Protein AF-A0ABD3Y244-F1 (afdb_monomer_lite)

Foldseek 3Di:
DLCVVCVPPPPCSVVCVVVVVLVQQQDQDQQQSDGVCCLPFVDRDDDPVCVVVPDDDPPPPDPDPVVVVVNSVVSNVVSVVSSVVSNVVVVVVVVVVVVVVDPQDQDDQLFWKWFADPDDDPPDDPVPDDRTDDTDGFQADPDSQATPVGGRVRIGGDDDPDDDPVSVVVSVVSVVVVVVVVVVVVVVVVVVVVVVVVVVVVVPDPPVVPVVVVVVVVVVVVVVVVVVVVVVPD

Secondary structure (DSSP, 8-state):
-HHHHHTT--TTHHHHHHHHHHHHHHSPPTTTSS-HHHHHHSSPPPPHHHHHH-----------HHHHHHHHHHHHHHHHHHHHHHHHHHHHHHHHHHHHT-------TT-EEEEE-----TTS-GGGS-SEEEEEE---BSSSSBBSSSBGGGEEE---SS--THHHHHHHHHHHHHHHHHHHHHHHHHHHHHHHHHHHTTTTS-GGGHHHHHHHHHHHHHHHHHHHHHTT--

pLDDT: mean 79.1, std 14.74, range [40.38, 97.0]

Organism: Sinanodonta woodiana (NCBI:txid1069815)

InterPro domains:
  IPR036397 Ribonuclease H superfamily [G3DSA:3.30.420.10] (1-75)

Structure (mmCIF, N/CA/C/O backbone):
data_AF-A0ABD3Y244-F1
#
_entry.id   AF-A0ABD3Y244-F1
#
loop_
_atom_site.group_PDB
_atom_site.id
_atom_site.type_symbol
_atom_site.label_atom_id
_atom_site.label_alt_id
_atom_site.label_comp_id
_atom_site.label_asym_id
_atom_site.label_entity_id
_atom_site.label_seq_id
_atom_site.pdbx_PDB_ins_code
_atom_site.Cartn_x
_atom_site.Cartn_y
_atom_site.Cartn_z
_atom_site.occupancy
_atom_site.B_iso_or_equiv
_atom_site.auth_seq_id
_atom_site.auth_comp_id
_atom_site.auth_asym_id
_atom_site.auth_atom_id
_atom_site.pdbx_PDB_model_num
ATOM 1 N N . MET A 1 1 ? -1.359 -13.580 -11.041 1.00 79.44 1 MET A N 1
ATOM 2 C CA . MET A 1 1 ? -0.250 -13.925 -11.960 1.00 79.44 1 MET A CA 1
ATOM 3 C C . MET A 1 1 ? 0.258 -15.334 -11.689 1.00 79.44 1 MET A C 1
ATOM 5 O O . MET A 1 1 ? 0.102 -16.163 -12.565 1.00 79.44 1 MET A O 1
ATOM 9 N N . ILE A 1 2 ? 0.769 -15.623 -10.484 1.00 85.19 2 ILE A N 1
ATOM 10 C CA . ILE A 1 2 ? 1.259 -16.964 -10.108 1.00 85.19 2 ILE A CA 1
ATOM 11 C C . ILE A 1 2 ? 0.154 -18.028 -10.241 1.00 85.19 2 ILE A C 1
ATOM 13 O O . ILE A 1 2 ? 0.307 -18.975 -10.996 1.00 85.19 2 ILE A O 1
ATOM 17 N N . GLU A 1 3 ? -1.001 -17.820 -9.603 1.00 84.06 3 GLU A N 1
ATOM 18 C CA . GLU A 1 3 ? -2.151 -18.741 -9.679 1.00 84.06 3 GLU A CA 1
ATOM 19 C C . GLU A 1 3 ? -2.615 -19.014 -11.124 1.00 84.06 3 GLU A C 1
ATOM 21 O O . GLU A 1 3 ? -2.805 -20.157 -11.521 1.00 84.06 3 GLU A O 1
ATOM 26 N N . ALA A 1 4 ? -2.724 -17.963 -11.943 1.00 84.00 4 ALA A N 1
ATOM 27 C CA . ALA A 1 4 ? -3.152 -18.073 -13.338 1.00 84.00 4 ALA A CA 1
ATOM 28 C C . ALA A 1 4 ? -2.161 -18.850 -14.224 1.00 84.00 4 ALA A C 1
ATOM 30 O O . ALA A 1 4 ? -2.571 -19.407 -15.241 1.00 84.00 4 ALA A O 1
ATOM 31 N N . TYR A 1 5 ? -0.877 -18.856 -13.855 1.00 82.50 5 TYR A N 1
ATOM 32 C CA . TYR A 1 5 ? 0.166 -19.597 -14.557 1.00 82.50 5 TYR A CA 1
ATOM 33 C C . TYR A 1 5 ? 0.185 -21.073 -14.143 1.00 82.50 5 TYR A C 1
ATOM 35 O O . TYR A 1 5 ? 0.394 -21.930 -14.991 1.00 82.50 5 TYR A O 1
ATOM 43 N N . LEU A 1 6 ? -0.068 -21.367 -12.862 1.00 83.56 6 LEU A N 1
ATOM 44 C CA . LEU A 1 6 ? 0.069 -22.719 -12.317 1.00 83.56 6 LEU A CA 1
ATOM 45 C C . LEU A 1 6 ? -1.134 -23.625 -12.572 1.00 83.56 6 LEU A C 1
ATOM 47 O O . LEU A 1 6 ? -0.911 -24.821 -12.650 1.00 83.56 6 LEU A O 1
ATOM 51 N N . LYS A 1 7 ? -2.356 -23.078 -12.711 1.00 71.75 7 LYS A N 1
ATOM 52 C CA . LYS A 1 7 ? -3.659 -23.759 -12.930 1.00 71.75 7 LYS A CA 1
ATOM 53 C C . LYS A 1 7 ? -3.916 -25.042 -12.110 1.00 71.75 7 LYS A C 1
ATOM 55 O O . LYS A 1 7 ? -4.800 -25.003 -11.263 1.00 71.75 7 LYS A O 1
ATOM 60 N N . ASP A 1 8 ? -3.147 -26.110 -12.311 1.00 71.75 8 ASP A N 1
ATOM 61 C CA . ASP A 1 8 ? -3.276 -27.425 -11.670 1.00 71.75 8 ASP A CA 1
ATOM 62 C C . ASP A 1 8 ? -1.980 -27.928 -10.977 1.00 71.75 8 ASP A C 1
ATOM 64 O O . ASP A 1 8 ? -2.051 -28.784 -10.096 1.00 71.75 8 ASP A O 1
ATOM 68 N N . GLU A 1 9 ? -0.800 -27.371 -11.285 1.00 74.50 9 GLU A N 1
ATOM 69 C CA . GLU A 1 9 ? 0.507 -27.805 -10.752 1.00 74.50 9 GLU A CA 1
ATOM 70 C C . GLU A 1 9 ? 1.013 -26.840 -9.667 1.00 74.50 9 GLU A C 1
ATOM 72 O O . GLU A 1 9 ? 1.791 -25.917 -9.909 1.00 74.50 9 GLU A O 1
ATOM 77 N N . GLN A 1 10 ? 0.537 -27.019 -8.431 1.00 73.81 10 GLN A N 1
ATOM 78 C CA . GLN A 1 10 ? 0.886 -26.127 -7.312 1.00 73.81 10 GLN A CA 1
ATOM 79 C C . GLN A 1 10 ? 2.276 -26.388 -6.713 1.00 73.81 10 GLN A C 1
ATOM 81 O O . GLN A 1 10 ? 2.810 -25.507 -6.040 1.00 73.81 10 GLN A O 1
ATOM 86 N N . GLU A 1 11 ? 2.862 -27.568 -6.927 1.00 80.12 11 GLU A N 1
ATOM 87 C CA . GLU A 1 11 ? 4.132 -27.966 -6.299 1.00 80.12 11 GLU A CA 1
ATOM 88 C C . GLU A 1 11 ? 5.352 -27.274 -6.940 1.00 80.12 11 GLU A C 1
ATOM 90 O O . GLU A 1 11 ? 6.307 -26.938 -6.238 1.00 80.12 11 GLU A O 1
ATOM 95 N N . ASP A 1 12 ? 5.266 -26.916 -8.226 1.00 82.88 12 ASP A N 1
ATOM 96 C CA . ASP A 1 12 ? 6.396 -26.426 -9.031 1.00 82.88 12 ASP A CA 1
ATOM 97 C C . ASP A 1 12 ? 6.493 -24.895 -9.147 1.00 82.88 12 ASP A C 1
ATOM 99 O O . ASP A 1 12 ? 7.279 -24.344 -9.925 1.00 82.88 12 ASP A O 1
ATOM 103 N N . TRP A 1 13 ? 5.749 -24.153 -8.324 1.00 85.00 13 TRP A N 1
ATOM 104 C CA . TRP A 1 13 ? 5.725 -22.684 -8.375 1.00 85.00 13 TRP A CA 1
ATOM 105 C C . TRP A 1 13 ? 7.110 -22.032 -8.232 1.00 85.00 13 TRP A C 1
ATOM 107 O O . TRP A 1 13 ? 7.365 -20.973 -8.816 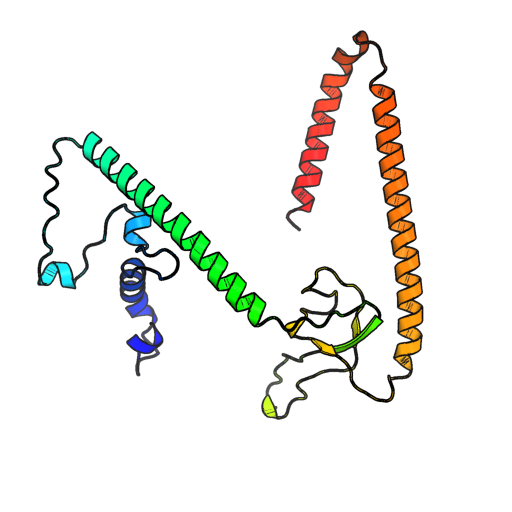1.00 85.00 13 TRP A O 1
ATOM 117 N N . GLY A 1 14 ? 8.012 -22.670 -7.480 1.00 85.12 14 GLY A N 1
ATOM 118 C CA . GLY A 1 14 ? 9.381 -22.200 -7.276 1.00 85.12 14 GLY A CA 1
ATOM 119 C C . GLY A 1 14 ? 10.220 -22.208 -8.557 1.00 85.12 14 GLY A C 1
ATOM 120 O O . GLY A 1 14 ? 11.036 -21.307 -8.751 1.00 85.12 14 GLY A O 1
ATOM 121 N N . LEU A 1 15 ? 9.979 -23.161 -9.466 1.00 87.25 15 LEU A N 1
ATOM 122 C CA . LEU A 1 15 ? 10.701 -23.278 -10.739 1.00 87.25 15 LEU A CA 1
ATOM 123 C C . LEU A 1 15 ? 10.335 -22.143 -11.705 1.00 87.25 15 LEU A C 1
ATOM 125 O O . LEU A 1 15 ? 11.173 -21.663 -12.469 1.00 87.25 15 LEU A O 1
ATOM 129 N N . HIS A 1 16 ? 9.095 -21.659 -11.637 1.00 86.56 16 HIS A N 1
ATOM 130 C CA . HIS A 1 16 ? 8.573 -20.640 -12.550 1.00 86.56 16 HIS A CA 1
ATOM 131 C C . HIS A 1 16 ? 8.788 -19.199 -12.072 1.00 86.56 16 HIS A C 1
ATOM 133 O O . HIS A 1 16 ? 8.541 -18.250 -12.824 1.00 86.56 16 HIS A O 1
ATOM 139 N N . LEU A 1 17 ? 9.286 -19.006 -10.846 1.00 89.75 17 LEU A N 1
ATOM 140 C CA . LEU A 1 17 ? 9.442 -17.684 -10.239 1.00 89.75 17 LEU A CA 1
ATOM 141 C C . LEU A 1 17 ? 10.335 -16.751 -11.074 1.00 89.75 17 LEU A C 1
ATOM 143 O O . LEU A 1 17 ? 10.038 -15.563 -11.190 1.00 89.75 17 LEU A O 1
ATOM 147 N N . GLY A 1 18 ? 11.392 -17.281 -11.698 1.00 89.75 18 GLY A N 1
ATOM 148 C CA . GLY A 1 18 ? 12.290 -16.503 -12.558 1.00 89.75 18 GLY A CA 1
ATOM 149 C C . GLY A 1 18 ? 11.579 -15.908 -13.777 1.00 89.75 18 GLY A C 1
ATOM 150 O O . GLY A 1 18 ? 11.692 -14.707 -14.035 1.00 89.75 18 GLY A O 1
ATOM 151 N N . CYS A 1 19 ? 10.792 -16.725 -14.483 1.00 88.06 19 CYS A N 1
ATOM 152 C CA . CYS A 1 19 ? 9.996 -16.298 -15.635 1.00 88.06 19 CYS A CA 1
ATOM 153 C C . CYS A 1 19 ? 8.918 -15.285 -15.229 1.00 88.06 19 CYS A C 1
ATOM 155 O O . CYS A 1 19 ? 8.757 -14.257 -15.886 1.00 88.06 19 CYS A O 1
ATOM 157 N N . LEU A 1 20 ? 8.231 -15.529 -14.110 1.00 89.94 20 LEU A N 1
ATOM 158 C CA . LEU A 1 20 ? 7.195 -14.631 -13.593 1.00 89.94 20 LEU A CA 1
ATOM 159 C C . LEU A 1 20 ? 7.776 -13.281 -13.156 1.00 89.94 20 LEU A C 1
ATOM 161 O O . LEU A 1 20 ? 7.211 -12.234 -13.467 1.00 89.94 20 LEU A O 1
ATOM 165 N N . ALA A 1 21 ? 8.938 -13.277 -12.500 1.00 91.69 21 ALA A N 1
ATOM 166 C CA . ALA A 1 21 ? 9.633 -12.048 -12.134 1.00 91.69 21 ALA A CA 1
ATOM 167 C C . ALA A 1 21 ? 10.139 -11.278 -13.365 1.00 91.69 21 ALA A C 1
ATOM 169 O O . ALA A 1 21 ? 10.162 -10.047 -13.355 1.00 91.69 21 ALA A O 1
ATOM 170 N N . ALA A 1 22 ? 10.568 -11.971 -14.425 1.00 90.19 22 ALA A N 1
ATOM 171 C CA . ALA A 1 22 ? 10.929 -11.332 -15.690 1.00 90.19 22 ALA A CA 1
ATOM 172 C C . ALA A 1 22 ? 9.711 -10.655 -16.341 1.00 90.19 22 ALA A C 1
ATOM 174 O O . ALA A 1 22 ? 9.781 -9.467 -16.638 1.00 90.19 22 ALA A O 1
ATOM 175 N N . ALA A 1 23 ? 8.584 -11.367 -16.453 1.00 90.56 23 ALA A N 1
ATOM 176 C CA . ALA A 1 23 ? 7.339 -10.822 -16.998 1.00 90.56 23 ALA A CA 1
ATOM 177 C C . ALA A 1 23 ? 6.812 -9.630 -16.179 1.00 90.56 23 ALA A C 1
ATOM 179 O O . ALA A 1 23 ? 6.399 -8.619 -16.742 1.00 90.56 23 ALA A O 1
ATOM 180 N N . TYR A 1 24 ? 6.877 -9.709 -14.846 1.00 92.81 24 TYR A N 1
ATOM 181 C CA . TYR A 1 24 ? 6.468 -8.609 -13.971 1.00 92.81 24 TYR A CA 1
ATOM 182 C C . TYR A 1 24 ? 7.321 -7.349 -14.178 1.00 92.81 24 TYR A C 1
ATOM 184 O O . TYR A 1 24 ? 6.783 -6.250 -14.241 1.00 92.81 24 TYR A O 1
ATOM 192 N N . ARG A 1 25 ? 8.645 -7.495 -14.331 1.00 93.62 25 ARG A N 1
ATOM 193 C CA . ARG A 1 25 ? 9.560 -6.361 -14.565 1.00 93.62 25 ARG A CA 1
ATOM 194 C C . ARG A 1 25 ? 9.428 -5.725 -15.950 1.00 93.62 25 ARG A C 1
ATOM 196 O O . ARG A 1 25 ? 9.871 -4.594 -16.129 1.00 93.62 25 ARG A O 1
ATOM 203 N N . ASP A 1 26 ? 8.844 -6.449 -16.891 1.00 91.25 26 ASP A N 1
ATOM 204 C CA . ASP A 1 26 ? 8.607 -6.012 -18.265 1.00 91.25 26 ASP A CA 1
ATOM 205 C C . ASP A 1 26 ? 7.192 -5.448 -18.485 1.00 91.25 26 ASP A C 1
ATOM 207 O O . ASP A 1 26 ? 6.930 -4.723 -19.436 1.00 91.25 26 ASP A O 1
ATOM 211 N N . THR A 1 27 ? 6.260 -5.719 -17.572 1.00 92.06 27 THR A N 1
ATOM 212 C CA . THR A 1 27 ? 4.895 -5.197 -17.677 1.00 92.06 27 THR A CA 1
ATOM 213 C C . THR A 1 27 ? 4.829 -3.770 -17.116 1.00 92.06 27 THR A C 1
ATOM 215 O O . THR A 1 27 ? 5.317 -3.529 -16.008 1.00 92.06 27 THR A O 1
ATOM 218 N N . PRO A 1 28 ? 4.203 -2.800 -17.810 1.00 93.62 28 PRO A N 1
ATOM 219 C CA . PRO A 1 28 ? 4.002 -1.467 -17.254 1.00 93.62 28 PRO A CA 1
ATOM 220 C C . PRO A 1 28 ? 3.017 -1.523 -16.081 1.00 93.62 28 PRO A C 1
ATOM 222 O O . PRO A 1 28 ? 1.921 -2.073 -16.196 1.00 93.62 28 PRO A O 1
ATOM 225 N N . HIS A 1 29 ? 3.389 -0.942 -14.939 1.00 94.12 29 HIS A N 1
ATOM 226 C CA . HIS A 1 29 ? 2.489 -0.890 -13.784 1.00 94.12 29 HIS A CA 1
ATOM 227 C C . HIS A 1 29 ? 1.467 0.240 -13.941 1.00 94.12 29 HIS A C 1
ATOM 229 O O . HIS A 1 29 ? 1.811 1.335 -14.373 1.00 94.12 29 HIS A O 1
ATOM 235 N N . GLU A 1 30 ? 0.226 0.025 -13.499 1.00 93.19 30 GLU A N 1
ATOM 236 C CA . GLU A 1 30 ? -0.857 1.017 -13.617 1.00 93.19 30 GLU A CA 1
ATOM 237 C C . GLU A 1 30 ? -0.538 2.352 -12.917 1.00 93.19 30 GLU A C 1
ATOM 239 O O . GLU A 1 30 ? -0.862 3.424 -13.423 1.00 93.19 30 GLU A O 1
ATOM 244 N N . SER A 1 31 ? 0.124 2.304 -11.757 1.00 92.44 31 SER A N 1
ATOM 245 C CA . SER A 1 31 ? 0.423 3.496 -10.957 1.00 92.44 31 SER A CA 1
ATOM 246 C C . SER A 1 31 ? 1.577 4.338 -11.509 1.00 92.44 31 SER A C 1
ATOM 248 O O . SER A 1 31 ? 1.569 5.558 -11.349 1.00 92.44 31 SER A O 1
ATOM 250 N N . THR A 1 32 ? 2.568 3.708 -12.148 1.00 92.62 32 THR A N 1
ATOM 251 C CA . THR A 1 32 ? 3.751 4.385 -12.708 1.00 92.62 32 THR A CA 1
ATOM 252 C C . THR A 1 32 ? 3.662 4.598 -14.216 1.00 92.62 32 THR A C 1
ATOM 254 O O . THR A 1 32 ? 4.390 5.438 -14.735 1.00 92.62 32 THR A O 1
ATOM 257 N N . GLY A 1 33 ? 2.821 3.837 -14.922 1.00 93.12 33 GLY A N 1
ATOM 258 C CA . GLY A 1 33 ? 2.714 3.809 -16.385 1.00 93.12 33 GLY A CA 1
ATOM 259 C C . GLY A 1 33 ? 3.958 3.289 -17.114 1.00 93.12 33 GLY A C 1
ATOM 260 O O . GLY A 1 33 ? 4.006 3.353 -18.336 1.00 93.12 33 GLY A O 1
ATOM 261 N N . MET A 1 34 ? 4.963 2.806 -16.380 1.00 93.56 34 MET A N 1
ATOM 262 C CA . MET A 1 34 ? 6.281 2.425 -16.893 1.00 93.56 34 MET A CA 1
ATOM 263 C C . MET A 1 34 ? 6.683 1.056 -16.348 1.00 93.56 34 MET A C 1
ATOM 265 O O . MET A 1 34 ? 6.259 0.669 -15.252 1.00 93.56 34 MET A O 1
ATOM 269 N N . THR A 1 35 ? 7.518 0.341 -17.098 1.00 94.94 35 THR A N 1
ATOM 270 C CA . THR A 1 35 ? 8.068 -0.954 -16.688 1.00 94.94 35 THR A CA 1
ATOM 271 C C . THR A 1 35 ? 9.188 -0.752 -15.653 1.00 94.94 35 THR A C 1
ATOM 273 O O . THR A 1 35 ? 9.943 0.230 -15.715 1.00 94.94 35 THR A O 1
ATOM 276 N N . PRO A 1 36 ? 9.341 -1.662 -14.677 1.00 95.38 36 PRO A N 1
ATOM 277 C CA . PRO A 1 36 ? 10.501 -1.656 -13.788 1.00 95.38 36 PRO A CA 1
ATOM 278 C C . PRO A 1 36 ? 11.852 -1.731 -14.518 1.00 95.38 36 PRO A C 1
ATOM 280 O O . PRO A 1 36 ? 12.807 -1.083 -14.084 1.00 95.38 36 PRO A O 1
ATOM 283 N N . ASN A 1 37 ? 11.939 -2.477 -15.626 1.00 94.56 37 ASN A N 1
ATOM 284 C CA . ASN A 1 37 ? 13.149 -2.562 -16.450 1.00 94.56 37 ASN A CA 1
ATOM 285 C C . ASN A 1 37 ? 13.566 -1.189 -16.990 1.00 94.56 37 ASN A C 1
ATOM 287 O O . ASN A 1 37 ? 14.724 -0.799 -16.828 1.00 94.56 37 ASN A O 1
ATOM 291 N N . LEU A 1 38 ? 12.628 -0.422 -17.553 1.00 93.31 38 LEU A N 1
ATOM 292 C CA . LEU A 1 38 ? 12.906 0.914 -18.075 1.00 93.31 38 LEU A CA 1
ATOM 293 C C . LEU A 1 38 ? 13.360 1.881 -16.979 1.00 93.31 38 LEU A C 1
ATOM 295 O O . LEU A 1 38 ? 14.303 2.641 -17.185 1.00 93.31 38 LEU A O 1
ATOM 299 N N . LEU A 1 39 ? 12.724 1.836 -15.807 1.00 94.44 39 LEU A N 1
ATOM 300 C CA . LEU A 1 39 ? 13.080 2.711 -14.687 1.00 94.44 39 LEU A CA 1
ATOM 301 C C . LEU A 1 39 ? 14.462 2.379 -14.105 1.00 94.44 39 LEU A C 1
ATOM 303 O O . LEU A 1 39 ? 15.199 3.282 -13.727 1.00 94.44 39 LEU A O 1
ATOM 307 N N . MET A 1 40 ? 14.828 1.097 -14.038 1.00 94.12 40 MET A N 1
ATOM 308 C CA . MET A 1 40 ? 16.092 0.667 -13.431 1.00 94.12 40 MET A CA 1
ATOM 309 C C . MET A 1 40 ? 17.273 0.666 -14.406 1.00 94.12 40 MET A C 1
ATOM 311 O O . MET A 1 40 ? 18.399 0.941 -13.998 1.00 94.12 40 MET A O 1
ATOM 315 N N . LEU A 1 41 ? 17.042 0.316 -15.672 1.00 91.69 41 LEU A N 1
ATOM 316 C CA . LEU A 1 41 ? 18.097 0.114 -16.668 1.00 91.69 41 LEU A CA 1
ATOM 317 C C . LEU A 1 41 ? 18.102 1.181 -17.766 1.00 91.69 41 LEU A C 1
ATOM 319 O O . LEU A 1 41 ? 19.011 1.162 -18.591 1.00 91.69 41 LEU A O 1
ATOM 323 N N . GLY A 1 42 ? 17.088 2.050 -17.835 1.00 90.25 42 GLY A N 1
ATOM 324 C CA . GLY A 1 42 ? 16.912 3.021 -18.924 1.00 90.25 42 GLY A CA 1
ATOM 325 C C . GLY A 1 42 ? 16.552 2.393 -20.274 1.00 90.25 42 GLY A C 1
ATOM 326 O O . GLY A 1 42 ? 16.507 3.085 -21.290 1.00 90.25 42 GLY A O 1
ATOM 327 N N . ARG A 1 43 ? 16.306 1.078 -20.304 1.00 87.94 43 ARG A N 1
ATOM 328 C CA . ARG A 1 43 ? 15.988 0.294 -21.501 1.00 87.94 43 ARG A CA 1
ATOM 329 C C . ARG A 1 43 ? 15.195 -0.952 -21.133 1.00 87.94 43 ARG A C 1
ATOM 331 O O . ARG A 1 43 ? 15.337 -1.476 -20.031 1.00 87.94 43 ARG A O 1
ATOM 338 N N . GLU A 1 44 ? 14.444 -1.468 -22.095 1.00 89.25 44 GLU A N 1
ATOM 339 C CA . GLU A 1 44 ? 13.758 -2.748 -21.934 1.00 89.25 44 GLU A CA 1
ATOM 340 C C . GLU A 1 44 ? 14.715 -3.929 -22.117 1.00 89.25 44 GLU A C 1
ATOM 342 O O . GLU A 1 44 ? 15.639 -3.894 -22.941 1.00 89.25 44 GLU A O 1
ATOM 347 N N . VAL A 1 45 ? 14.498 -4.980 -21.327 1.00 87.88 45 VAL A N 1
ATOM 348 C CA . VAL A 1 45 ? 15.220 -6.249 -21.466 1.00 87.88 45 VAL A CA 1
ATOM 349 C C . VAL A 1 45 ? 14.622 -7.017 -22.641 1.00 87.88 45 VAL A C 1
ATOM 351 O O . VAL A 1 45 ? 13.417 -6.998 -22.850 1.00 87.88 45 VAL A O 1
ATOM 354 N N . ARG A 1 46 ? 15.463 -7.712 -23.415 1.00 85.06 46 ARG A N 1
ATOM 355 C CA . ARG A 1 46 ? 14.973 -8.531 -24.528 1.00 85.06 46 ARG A CA 1
ATOM 356 C C . ARG A 1 46 ? 14.202 -9.733 -24.005 1.00 85.06 46 ARG A C 1
ATOM 358 O O . ARG A 1 46 ? 14.760 -10.559 -23.279 1.00 85.06 46 ARG A O 1
ATOM 365 N N . LEU A 1 47 ? 12.948 -9.846 -24.419 1.00 84.56 47 LEU A N 1
ATOM 366 C CA . LEU A 1 47 ? 12.105 -10.992 -24.094 1.00 84.56 47 LEU A CA 1
ATOM 367 C C . LEU A 1 47 ? 12.383 -12.156 -25.051 1.00 84.56 47 LEU A C 1
ATOM 369 O O . LEU A 1 47 ? 12.705 -11.921 -26.217 1.00 84.56 47 LEU A O 1
ATOM 373 N N . PRO A 1 48 ? 12.166 -13.414 -24.629 1.00 84.38 48 PRO A N 1
ATOM 374 C CA . PRO A 1 48 ? 12.264 -14.566 -25.525 1.00 84.38 48 PRO A CA 1
ATOM 375 C C . PRO A 1 48 ? 11.418 -14.413 -26.800 1.00 84.38 48 PRO A C 1
ATOM 377 O O . PRO A 1 48 ? 11.877 -14.742 -27.890 1.00 84.38 48 PRO A O 1
ATOM 380 N N . ALA A 1 49 ? 10.218 -13.835 -26.687 1.00 83.12 49 ALA A N 1
ATOM 381 C CA . ALA A 1 49 ? 9.355 -13.563 -27.834 1.00 83.12 49 ALA A CA 1
ATOM 382 C C . ALA A 1 49 ? 9.974 -12.554 -28.818 1.00 83.12 49 ALA A C 1
ATOM 384 O O . ALA A 1 49 ? 9.864 -12.748 -30.026 1.00 83.12 49 ALA A O 1
ATOM 385 N N . GLU A 1 50 ? 10.662 -11.520 -28.324 1.00 84.25 50 GLU A N 1
ATOM 386 C CA . GLU A 1 50 ? 11.351 -10.528 -29.163 1.00 84.25 50 GLU A CA 1
ATOM 387 C C . GLU A 1 50 ? 12.575 -11.117 -29.876 1.00 84.25 50 GLU A C 1
ATOM 389 O O . GLU A 1 50 ? 12.947 -10.647 -30.947 1.00 84.25 50 GLU A O 1
ATOM 394 N N . ILE A 1 51 ? 13.209 -12.145 -29.304 1.00 84.25 51 ILE A N 1
ATOM 395 C CA . ILE A 1 51 ? 14.321 -12.851 -29.956 1.00 84.25 51 ILE A CA 1
ATOM 396 C C . ILE A 1 51 ? 13.800 -13.659 -31.149 1.00 84.25 51 ILE A C 1
ATOM 398 O O . ILE A 1 51 ? 14.406 -13.629 -32.215 1.00 84.25 51 ILE A O 1
ATOM 402 N N . VAL A 1 52 ? 12.671 -14.355 -30.977 1.00 87.50 52 VAL A N 1
ATOM 403 C CA . VAL A 1 52 ? 12.075 -15.210 -32.019 1.00 87.50 52 VAL A CA 1
ATOM 404 C C . VAL A 1 52 ? 11.473 -14.388 -33.159 1.00 87.50 52 VAL A C 1
ATOM 406 O O . VAL A 1 52 ? 11.679 -14.717 -34.323 1.00 87.50 52 VAL A O 1
ATOM 409 N N . HIS A 1 53 ? 10.741 -13.319 -32.840 1.00 83.62 53 HIS A N 1
ATOM 410 C CA . HIS A 1 53 ? 10.035 -12.509 -33.842 1.00 83.62 53 HIS A CA 1
ATOM 411 C C . HIS A 1 53 ? 10.870 -11.331 -34.360 1.00 83.62 53 HIS A C 1
ATOM 413 O O . HIS A 1 53 ? 10.466 -10.653 -35.303 1.00 83.62 53 HIS A O 1
ATOM 419 N N . GLY A 1 54 ? 12.034 -11.090 -33.753 1.00 76.31 54 GLY A N 1
ATOM 420 C CA . GLY A 1 54 ? 12.809 -9.878 -33.959 1.00 76.31 54 GLY A CA 1
ATOM 421 C C . GLY A 1 54 ? 12.145 -8.661 -33.308 1.00 76.31 54 GLY A C 1
ATOM 422 O O . GLY A 1 54 ? 10.933 -8.588 -33.110 1.00 76.31 54 GLY A O 1
ATOM 423 N N . ARG A 1 55 ? 12.963 -7.663 -32.981 1.00 73.81 55 ARG A N 1
ATOM 424 C CA . ARG A 1 55 ? 12.503 -6.341 -32.550 1.00 73.81 55 ARG A CA 1
ATOM 425 C C . ARG A 1 55 ? 12.940 -5.326 -33.590 1.00 73.81 55 ARG A C 1
ATOM 427 O O . ARG A 1 55 ? 14.054 -5.428 -34.102 1.00 73.81 55 ARG A O 1
ATOM 434 N N . VAL A 1 56 ? 12.104 -4.323 -33.857 1.00 71.88 56 VAL A N 1
ATOM 435 C CA . VAL A 1 56 ? 12.537 -3.146 -34.620 1.00 71.88 56 VAL A CA 1
ATOM 436 C C . VAL A 1 56 ? 13.698 -2.519 -33.852 1.00 71.88 56 VAL A C 1
ATOM 438 O O . VAL A 1 56 ? 13.524 -2.059 -32.720 1.00 71.88 56 VAL A O 1
ATOM 441 N N . ALA A 1 57 ? 14.899 -2.589 -34.425 1.00 63.84 57 ALA A N 1
ATOM 442 C CA . ALA A 1 57 ? 16.075 -2.000 -33.815 1.00 63.84 57 ALA A CA 1
ATOM 443 C C . ALA A 1 57 ? 15.826 -0.502 -33.629 1.00 63.84 57 ALA A C 1
ATOM 445 O O . ALA A 1 57 ? 15.326 0.184 -34.521 1.00 63.84 57 ALA A O 1
ATOM 446 N N . ARG A 1 58 ? 16.157 0.001 -32.442 1.00 65.12 58 ARG A N 1
ATOM 447 C CA . ARG A 1 58 ? 16.235 1.437 -32.226 1.00 65.12 58 ARG A CA 1
ATOM 448 C C . ARG A 1 58 ? 17.483 1.897 -32.981 1.00 65.12 58 ARG A C 1
ATOM 450 O O . ARG A 1 58 ? 18.587 1.535 -32.584 1.00 65.12 58 ARG A O 1
ATOM 457 N N . ASN A 1 59 ? 17.291 2.583 -34.106 1.00 57.78 59 ASN A N 1
ATOM 458 C CA . ASN A 1 59 ? 18.366 3.097 -34.960 1.00 57.78 59 ASN A CA 1
ATOM 459 C C . ASN A 1 59 ? 19.022 4.324 -34.309 1.00 57.78 59 ASN A C 1
ATOM 461 O O . ASN A 1 59 ? 19.009 5.414 -34.871 1.00 57.78 59 ASN A O 1
ATOM 465 N N . ASP A 1 60 ? 19.552 4.157 -33.101 1.00 65.12 60 ASP A N 1
ATOM 466 C CA . ASP A 1 60 ? 20.373 5.182 -32.475 1.00 65.12 60 ASP A CA 1
ATOM 467 C C . ASP A 1 60 ? 21.813 4.911 -32.931 1.00 65.12 60 ASP A C 1
ATOM 469 O O . ASP A 1 60 ? 22.486 4.019 -32.408 1.00 65.12 60 ASP A O 1
ATOM 473 N N . GLU A 1 61 ? 22.269 5.630 -33.960 1.00 66.25 61 GLU A N 1
ATOM 474 C CA . GLU A 1 61 ? 23.684 5.670 -34.343 1.00 66.25 61 GLU A CA 1
ATOM 475 C C . GLU A 1 61 ? 24.473 6.326 -33.201 1.00 66.25 61 GLU A C 1
ATOM 477 O O . GLU A 1 61 ? 24.624 7.542 -33.115 1.00 66.25 61 GLU A O 1
ATOM 482 N N . ILE A 1 62 ? 24.908 5.509 -32.244 1.00 69.25 62 ILE A N 1
ATOM 483 C CA . ILE A 1 62 ? 25.713 5.955 -31.111 1.00 69.25 62 ILE A CA 1
ATOM 484 C C . ILE A 1 62 ? 27.164 6.045 -31.581 1.00 69.25 62 ILE A C 1
ATOM 486 O O . ILE A 1 62 ? 27.807 5.024 -31.825 1.00 69.25 62 ILE A O 1
ATOM 490 N N . THR A 1 63 ? 27.683 7.267 -31.671 1.00 70.00 63 THR A N 1
ATOM 491 C CA . THR A 1 63 ? 29.033 7.533 -32.189 1.00 70.00 63 THR A CA 1
ATOM 492 C C . THR A 1 63 ? 30.100 7.366 -31.101 1.00 70.00 63 THR A C 1
ATOM 494 O O . THR A 1 63 ? 31.187 6.858 -31.378 1.00 70.00 63 THR A O 1
ATOM 497 N N . THR A 1 64 ? 29.786 7.727 -29.845 1.00 86.88 64 THR A N 1
ATOM 498 C CA . THR A 1 64 ? 30.735 7.670 -28.713 1.00 86.88 64 THR A CA 1
ATOM 499 C C . THR A 1 64 ? 30.118 7.090 -27.429 1.00 86.88 64 THR A C 1
ATOM 501 O O . THR A 1 64 ? 28.961 7.340 -27.098 1.00 86.88 64 THR A O 1
ATOM 504 N N . TYR A 1 65 ? 30.915 6.377 -26.616 1.00 85.19 65 TYR A N 1
ATOM 505 C CA . TYR A 1 65 ? 30.478 5.833 -25.314 1.00 85.19 65 TYR A CA 1
ATOM 506 C C . TYR A 1 65 ? 29.953 6.907 -24.339 1.00 85.19 65 TYR A C 1
ATOM 508 O O . TYR A 1 65 ? 28.978 6.679 -23.627 1.00 85.19 65 TYR A O 1
ATOM 516 N N . GLY A 1 66 ? 30.572 8.093 -24.314 1.00 88.38 66 GLY A N 1
ATOM 517 C CA . GLY A 1 66 ? 30.122 9.205 -23.468 1.00 88.38 66 GLY A CA 1
ATOM 518 C C . GLY A 1 66 ? 28.725 9.714 -23.840 1.00 88.38 66 GLY A C 1
ATOM 519 O O . GLY A 1 66 ? 27.920 10.000 -22.955 1.00 88.38 66 GLY A O 1
ATOM 520 N N . GLU A 1 67 ? 28.412 9.752 -25.137 1.00 87.50 67 GLU A N 1
ATOM 521 C CA . GLU A 1 67 ? 27.092 10.143 -25.645 1.00 87.50 67 GLU A CA 1
ATOM 522 C C . GLU A 1 67 ? 26.030 9.119 -25.242 1.00 87.50 67 GLU A C 1
ATOM 524 O O . GLU A 1 67 ? 24.962 9.500 -24.768 1.00 87.50 67 GLU A O 1
ATOM 529 N N . TYR A 1 68 ? 26.348 7.821 -25.322 1.00 87.56 68 TYR A N 1
ATOM 530 C CA . TYR A 1 68 ? 25.454 6.756 -24.859 1.00 87.56 68 TYR A CA 1
ATOM 531 C C . TYR A 1 68 ? 25.072 6.905 -23.385 1.00 87.56 68 TYR A C 1
ATOM 533 O O . TYR A 1 68 ? 23.894 6.828 -23.039 1.00 87.56 68 TYR A O 1
ATOM 541 N N . VAL A 1 69 ? 26.056 7.132 -22.509 1.00 90.56 69 VAL A N 1
ATOM 542 C CA . VAL A 1 69 ? 25.802 7.297 -21.069 1.00 90.56 69 VAL A CA 1
ATOM 543 C C . VAL A 1 69 ? 24.959 8.548 -20.803 1.00 90.56 69 VAL A C 1
ATOM 545 O O . VAL A 1 69 ? 24.063 8.503 -19.958 1.00 90.56 69 VAL A O 1
ATOM 548 N N . GLY A 1 70 ? 25.206 9.637 -21.539 1.00 91.75 70 GLY A N 1
ATOM 549 C CA . GLY A 1 70 ? 24.391 10.853 -21.481 1.00 91.75 70 GLY A CA 1
ATOM 550 C C . GLY A 1 70 ? 22.930 10.580 -21.841 1.00 91.75 70 GLY A C 1
ATOM 551 O O . GLY A 1 70 ? 22.044 10.823 -21.023 1.00 91.75 70 GLY A O 1
ATOM 552 N N . ILE A 1 71 ? 22.695 9.969 -23.006 1.00 89.81 71 ILE A N 1
ATOM 553 C CA . ILE A 1 71 ? 21.356 9.595 -23.485 1.00 89.81 71 ILE A CA 1
ATOM 554 C C . ILE A 1 71 ? 20.654 8.670 -22.486 1.00 89.81 71 ILE A C 1
ATOM 556 O O . ILE A 1 71 ? 19.483 8.871 -22.167 1.00 89.81 71 ILE A O 1
ATOM 560 N N . LEU A 1 72 ? 21.360 7.666 -21.958 1.00 90.88 72 LEU A N 1
ATOM 561 C CA . LEU A 1 72 ? 20.788 6.719 -21.004 1.00 90.88 72 LEU A CA 1
ATOM 562 C C . LEU A 1 72 ? 20.328 7.417 -19.719 1.00 90.88 72 LEU A C 1
ATOM 564 O O . LEU A 1 72 ? 19.223 7.160 -19.236 1.00 90.88 72 LEU A O 1
ATOM 568 N N . ARG A 1 73 ? 21.154 8.326 -19.188 1.00 93.00 73 ARG A N 1
ATOM 569 C CA . ARG A 1 73 ? 20.815 9.120 -18.002 1.00 93.00 73 ARG A CA 1
ATOM 570 C C . ARG A 1 73 ? 19.591 9.995 -18.255 1.00 93.00 73 ARG A C 1
ATOM 572 O O . ARG A 1 73 ? 18.709 10.053 -17.399 1.00 93.00 73 ARG A O 1
ATOM 579 N N . ASP A 1 74 ? 19.519 10.628 -19.420 1.00 93.75 74 ASP A N 1
ATOM 580 C CA . ASP A 1 74 ? 18.409 11.509 -19.781 1.00 93.75 74 ASP A CA 1
ATOM 581 C C . ASP A 1 74 ? 17.100 10.719 -19.942 1.00 93.75 74 ASP A C 1
ATOM 583 O O . ASP A 1 74 ? 16.059 11.140 -19.432 1.00 93.75 74 ASP A O 1
ATOM 587 N N . ILE A 1 75 ? 17.150 9.526 -20.551 1.00 92.75 75 ILE A N 1
ATOM 588 C CA . ILE A 1 75 ? 15.999 8.612 -20.647 1.00 92.75 75 ILE A CA 1
ATOM 589 C C . ILE A 1 75 ? 15.513 8.202 -19.256 1.00 92.75 75 ILE A C 1
ATOM 591 O O . ILE A 1 75 ? 14.316 8.290 -18.979 1.00 92.75 75 ILE A O 1
ATOM 595 N N . MET A 1 76 ? 16.419 7.768 -18.376 1.00 94.06 76 MET A N 1
ATOM 596 C CA . MET A 1 76 ? 16.061 7.361 -17.014 1.00 94.06 76 MET A CA 1
ATOM 597 C C . MET A 1 76 ? 15.452 8.521 -16.226 1.00 94.06 76 MET A C 1
ATOM 599 O O . MET A 1 76 ? 14.417 8.354 -15.577 1.00 94.06 76 MET A O 1
ATOM 603 N N . GLN A 1 77 ? 16.059 9.706 -16.308 1.00 96.12 77 GLN A N 1
ATOM 604 C CA . GLN A 1 77 ? 15.561 10.902 -15.640 1.00 96.12 77 GLN A CA 1
ATOM 605 C C . GLN A 1 77 ? 14.148 11.249 -16.125 1.00 96.12 77 GLN A C 1
ATOM 607 O O . GLN A 1 77 ? 13.237 11.398 -15.308 1.00 96.12 77 GLN A O 1
ATOM 612 N N . HIS A 1 78 ? 13.943 11.270 -17.443 1.00 95.44 78 HIS A N 1
ATOM 613 C CA . HIS A 1 78 ? 12.646 11.541 -18.052 1.00 95.44 78 HIS A CA 1
ATOM 614 C C . HIS A 1 78 ? 11.588 10.489 -17.674 1.00 95.44 78 HIS A C 1
ATOM 616 O O . HIS A 1 78 ? 10.464 10.840 -17.304 1.00 95.44 78 HIS A O 1
ATOM 622 N N . ALA A 1 79 ? 11.945 9.201 -17.693 1.00 95.31 79 ALA A N 1
ATOM 623 C CA . ALA A 1 79 ? 11.057 8.116 -17.278 1.00 95.31 79 ALA A CA 1
ATOM 624 C C . ALA A 1 79 ? 10.637 8.264 -15.805 1.00 95.31 79 ALA A C 1
ATOM 626 O O . ALA A 1 79 ? 9.453 8.136 -15.480 1.00 95.31 79 ALA A O 1
ATOM 627 N N . HIS A 1 80 ? 11.573 8.612 -14.918 1.00 96.50 80 HIS A N 1
ATOM 628 C CA . HIS A 1 80 ? 11.274 8.887 -13.514 1.00 96.50 80 HIS A CA 1
ATOM 629 C C . HIS A 1 80 ? 10.423 10.146 -13.313 1.00 96.50 80 HIS A C 1
ATOM 631 O O . HIS A 1 80 ? 9.552 10.150 -12.439 1.00 96.50 80 HIS A O 1
ATOM 637 N N . ASP A 1 81 ? 10.635 11.202 -14.100 1.00 96.94 81 ASP A N 1
ATOM 638 C CA . ASP A 1 81 ? 9.814 12.416 -14.051 1.00 96.94 81 ASP A CA 1
ATOM 639 C C . ASP A 1 81 ? 8.356 12.132 -14.424 1.00 96.94 81 ASP A C 1
ATOM 641 O O . ASP A 1 81 ? 7.437 12.595 -13.739 1.00 96.94 81 ASP A O 1
ATOM 645 N N . ILE A 1 82 ? 8.129 11.322 -15.462 1.00 96.44 82 ILE A N 1
ATOM 646 C CA . ILE A 1 82 ? 6.784 10.870 -15.836 1.00 96.44 82 ILE A CA 1
ATOM 647 C C . ILE A 1 82 ? 6.193 9.984 -14.736 1.00 96.44 82 ILE A C 1
ATOM 649 O O . ILE A 1 82 ? 5.068 10.232 -14.290 1.00 96.44 82 ILE A O 1
ATOM 653 N N . ALA A 1 83 ? 6.955 9.003 -14.248 1.00 96.62 83 ALA A N 1
ATOM 654 C CA . ALA A 1 83 ? 6.490 8.090 -13.210 1.00 96.62 83 ALA A CA 1
ATOM 655 C C . ALA A 1 83 ? 6.090 8.836 -11.927 1.00 96.62 83 ALA A C 1
ATOM 657 O O . ALA A 1 83 ? 5.051 8.532 -11.349 1.00 96.62 83 ALA A O 1
ATOM 658 N N . ARG A 1 84 ? 6.846 9.862 -11.503 1.00 97.00 84 ARG A N 1
ATOM 659 C CA . ARG A 1 84 ? 6.496 10.706 -10.343 1.00 97.00 84 ARG A CA 1
ATOM 660 C C . ARG A 1 84 ? 5.167 11.438 -10.531 1.00 97.00 84 ARG A C 1
ATOM 662 O O . ARG A 1 84 ? 4.360 11.477 -9.601 1.00 97.00 84 ARG A O 1
ATOM 669 N N . LYS A 1 85 ? 4.921 11.997 -11.722 1.00 96.75 85 LYS A N 1
ATOM 670 C CA . LYS A 1 85 ? 3.654 12.678 -12.044 1.00 96.75 85 LYS A CA 1
ATOM 671 C C . LYS A 1 85 ? 2.478 11.703 -11.982 1.00 96.75 85 LYS A C 1
ATOM 673 O O . LYS A 1 85 ? 1.478 11.994 -11.326 1.00 96.75 85 LYS A O 1
ATOM 678 N N . LEU A 1 86 ? 2.614 10.535 -12.612 1.00 96.69 86 LEU A N 1
ATOM 679 C CA . LEU A 1 86 ? 1.573 9.505 -12.606 1.00 96.69 86 LEU A CA 1
ATOM 680 C C . LEU A 1 86 ? 1.326 8.962 -11.196 1.00 96.69 86 LEU A C 1
ATOM 682 O O . LEU A 1 86 ? 0.173 8.927 -10.766 1.00 96.69 86 LEU A O 1
ATOM 686 N N . LEU A 1 87 ? 2.382 8.690 -10.427 1.00 96.38 87 LEU A N 1
ATOM 687 C CA . LEU A 1 87 ? 2.275 8.260 -9.032 1.00 96.38 87 LEU A CA 1
ATOM 688 C C . LEU A 1 87 ? 1.520 9.270 -8.167 1.00 96.38 87 LEU A C 1
ATOM 690 O O . LEU A 1 87 ? 0.663 8.866 -7.385 1.00 96.38 87 LEU A O 1
ATOM 694 N N . ALA A 1 88 ? 1.773 10.572 -8.325 1.00 96.81 88 ALA A N 1
ATOM 695 C CA . ALA A 1 88 ? 1.036 11.599 -7.590 1.00 96.81 88 ALA A CA 1
ATOM 696 C C . ALA A 1 88 ? -0.466 11.576 -7.929 1.00 96.81 88 ALA A C 1
ATOM 698 O O . ALA A 1 88 ? -1.314 11.659 -7.036 1.00 96.81 88 ALA A O 1
ATOM 699 N N . THR A 1 89 ? -0.814 11.409 -9.210 1.00 96.12 89 THR A N 1
ATOM 700 C CA . THR A 1 89 ? -2.222 11.293 -9.627 1.00 96.12 89 THR A CA 1
ATOM 701 C C . THR A 1 89 ? -2.875 9.997 -9.148 1.00 96.12 89 THR A C 1
ATOM 703 O O . THR A 1 89 ? -4.016 10.030 -8.686 1.00 96.12 89 THR A O 1
ATOM 706 N N . ALA A 1 90 ? -2.158 8.872 -9.198 1.00 95.56 90 ALA A N 1
ATOM 707 C CA . ALA A 1 90 ? -2.632 7.579 -8.723 1.00 95.56 90 ALA A CA 1
ATOM 708 C C . ALA A 1 90 ? -2.850 7.598 -7.205 1.00 95.56 90 ALA A C 1
ATOM 710 O O . ALA A 1 90 ? -3.910 7.186 -6.744 1.00 95.56 90 ALA A O 1
ATOM 711 N N . ALA A 1 91 ? -1.912 8.168 -6.442 1.00 95.94 91 ALA A N 1
ATOM 712 C CA . ALA A 1 91 ? -2.040 8.347 -4.998 1.00 95.94 91 ALA A CA 1
ATOM 713 C C . ALA A 1 91 ? -3.249 9.222 -4.639 1.00 95.94 91 ALA A C 1
ATOM 715 O O . ALA A 1 91 ? -4.007 8.879 -3.732 1.00 95.94 91 ALA A O 1
ATOM 716 N N . LYS A 1 92 ? -3.486 10.314 -5.382 1.00 96.25 92 LYS A N 1
ATOM 717 C CA . LYS A 1 92 ? -4.691 11.138 -5.205 1.00 96.25 92 LYS A CA 1
ATOM 718 C C . LYS A 1 92 ? -5.964 10.326 -5.461 1.00 96.25 92 LYS A C 1
ATOM 720 O O . LYS A 1 92 ? -6.839 10.313 -4.607 1.00 96.25 92 LYS A O 1
ATOM 725 N N . ARG A 1 93 ? -6.049 9.605 -6.585 1.00 94.00 93 ARG A N 1
ATOM 726 C CA . ARG A 1 93 ? -7.213 8.758 -6.915 1.00 94.00 93 ARG A CA 1
ATOM 727 C C . ARG A 1 93 ? -7.465 7.686 -5.854 1.00 94.00 93 ARG A C 1
ATOM 729 O O . ARG A 1 93 ? -8.604 7.501 -5.444 1.00 94.00 93 ARG A O 1
ATOM 736 N N . GLN A 1 94 ? -6.412 7.003 -5.408 1.00 93.19 94 GLN A N 1
ATOM 737 C CA . GLN A 1 94 ? -6.494 5.978 -4.365 1.00 93.19 94 GLN A CA 1
ATOM 738 C C . GLN A 1 94 ? -6.986 6.568 -3.044 1.00 93.19 94 GLN A C 1
ATOM 740 O O . GLN A 1 94 ? -7.856 5.976 -2.411 1.00 93.19 94 GLN A O 1
ATOM 745 N N . ARG A 1 95 ? -6.482 7.747 -2.657 1.00 93.06 95 ARG A N 1
ATOM 746 C CA . ARG A 1 95 ? -6.957 8.466 -1.472 1.00 93.06 95 ARG A CA 1
ATOM 747 C C . ARG A 1 95 ? -8.428 8.846 -1.605 1.00 93.06 95 ARG A C 1
ATOM 749 O O . ARG A 1 95 ? -9.203 8.492 -0.732 1.00 93.06 95 ARG A O 1
ATOM 756 N N . ASP A 1 96 ? -8.824 9.483 -2.702 1.00 93.00 96 ASP A N 1
ATOM 757 C CA . ASP A 1 96 ? -10.204 9.939 -2.895 1.00 93.00 96 ASP A CA 1
ATOM 758 C C . ASP A 1 96 ? -11.186 8.741 -2.880 1.00 93.00 96 ASP A C 1
ATOM 760 O O . ASP A 1 96 ? -12.227 8.784 -2.228 1.00 93.00 96 ASP A O 1
ATOM 764 N N . GLN A 1 97 ? -10.830 7.620 -3.524 1.00 91.00 97 GLN A N 1
ATOM 765 C CA . GLN A 1 97 ? -11.621 6.380 -3.485 1.00 91.00 97 GLN A CA 1
ATOM 766 C C . GLN A 1 97 ? -11.679 5.742 -2.094 1.00 91.00 97 GLN A C 1
ATOM 768 O O . GLN A 1 97 ? -12.698 5.153 -1.723 1.00 91.00 97 GLN A O 1
ATOM 773 N N . HIS A 1 98 ? -10.577 5.799 -1.350 1.00 87.56 98 HIS A N 1
ATOM 774 C CA . HIS A 1 98 ? -10.519 5.309 0.017 1.00 87.56 98 HIS A CA 1
ATOM 775 C C . HIS A 1 98 ? -11.396 6.170 0.932 1.00 87.56 98 HIS A C 1
ATOM 777 O O . HIS A 1 98 ? -12.218 5.623 1.662 1.00 87.56 98 HIS A O 1
ATOM 783 N N . ASP A 1 99 ? -11.296 7.494 0.825 1.00 88.31 99 ASP A N 1
ATOM 784 C CA . ASP A 1 99 ? -12.038 8.454 1.642 1.00 88.31 99 ASP A CA 1
ATOM 785 C C . ASP A 1 99 ? -13.552 8.350 1.422 1.00 88.31 99 ASP A C 1
ATOM 787 O O . ASP A 1 99 ? -14.310 8.405 2.387 1.00 88.31 99 ASP A O 1
ATOM 791 N N . VAL A 1 100 ? -14.010 8.072 0.194 1.00 87.19 100 VAL A N 1
ATOM 792 C CA . VAL A 1 100 ? -15.430 7.770 -0.087 1.00 87.19 100 VAL A CA 1
ATOM 793 C C . VAL A 1 100 ? -15.929 6.541 0.685 1.00 87.19 100 VAL A C 1
ATOM 795 O O . VAL A 1 100 ? -17.091 6.486 1.084 1.00 87.19 100 VAL A O 1
ATOM 798 N N . LYS A 1 101 ? -15.069 5.541 0.906 1.00 77.06 101 LYS A N 1
ATOM 799 C CA . LYS A 1 101 ? -15.422 4.307 1.629 1.00 77.06 101 LYS A CA 1
ATOM 800 C C . LYS A 1 101 ? -15.273 4.438 3.146 1.00 77.06 101 LYS A C 1
ATOM 802 O O . LYS A 1 101 ? -15.639 3.508 3.868 1.00 77.06 101 LYS A O 1
ATOM 807 N N . LEU A 1 102 ? -14.732 5.549 3.646 1.00 75.88 102 LEU A N 1
ATOM 808 C CA . LEU A 1 102 ? -14.529 5.749 5.074 1.00 75.88 102 LEU A CA 1
ATOM 809 C C . LEU A 1 102 ? -15.853 6.084 5.773 1.00 75.88 102 LEU A C 1
ATOM 811 O O . LEU A 1 102 ? -16.277 7.232 5.842 1.00 75.88 102 LEU A O 1
ATOM 815 N N . CYS A 1 103 ? -16.468 5.082 6.398 1.00 66.31 103 CYS A N 1
ATOM 816 C CA . CYS A 1 103 ? -17.457 5.311 7.450 1.00 66.31 103 CYS A CA 1
ATOM 817 C C . CYS A 1 103 ? -16.732 5.513 8.787 1.00 66.31 103 CYS A C 1
ATOM 819 O O . CYS A 1 103 ? -16.455 4.553 9.509 1.00 66.31 103 CYS A O 1
ATOM 821 N N . GLN A 1 104 ? -16.397 6.760 9.121 1.00 67.56 104 GLN A N 1
ATOM 822 C CA . GLN A 1 104 ? -15.755 7.071 10.397 1.00 67.56 104 GLN A CA 1
ATOM 823 C C . GLN A 1 104 ? -16.806 7.248 11.496 1.00 67.56 104 GLN A C 1
ATOM 825 O O . GLN A 1 104 ? -17.564 8.214 11.506 1.00 67.56 104 GLN A O 1
ATOM 830 N N . PHE A 1 105 ? -16.819 6.330 12.460 1.00 69.38 105 PHE A N 1
ATOM 831 C CA . PHE A 1 105 ? -17.482 6.564 13.739 1.00 69.38 105 PHE A CA 1
ATOM 832 C C . PHE A 1 105 ? -16.527 7.339 14.653 1.00 69.38 105 PHE A C 1
ATOM 834 O O . PHE A 1 105 ? -15.422 6.880 14.955 1.00 69.38 105 PHE A O 1
ATOM 841 N N . GLY A 1 106 ? -16.943 8.530 15.084 1.00 76.50 106 GLY A N 1
ATOM 842 C CA . GLY A 1 106 ? -16.182 9.359 16.014 1.00 76.50 106 GLY A CA 1
ATOM 843 C C . GLY A 1 106 ? -16.274 8.819 17.438 1.00 76.50 106 GLY A C 1
ATOM 844 O O . GLY A 1 106 ? -17.146 9.235 18.190 1.00 76.50 106 GLY A O 1
ATOM 845 N N . TYR A 1 107 ? -15.388 7.894 17.811 1.00 82.00 107 TYR A N 1
ATOM 846 C CA . TYR A 1 107 ? -15.345 7.366 19.177 1.00 82.00 107 TYR A CA 1
ATOM 847 C C . TYR A 1 107 ? -14.626 8.318 20.137 1.00 82.00 107 TYR A C 1
ATOM 849 O O . TYR A 1 107 ? -13.527 8.813 19.850 1.00 82.00 107 TYR A O 1
ATOM 857 N N . ILE A 1 108 ? -15.210 8.503 21.316 1.00 83.44 108 ILE A N 1
ATOM 858 C CA . ILE A 1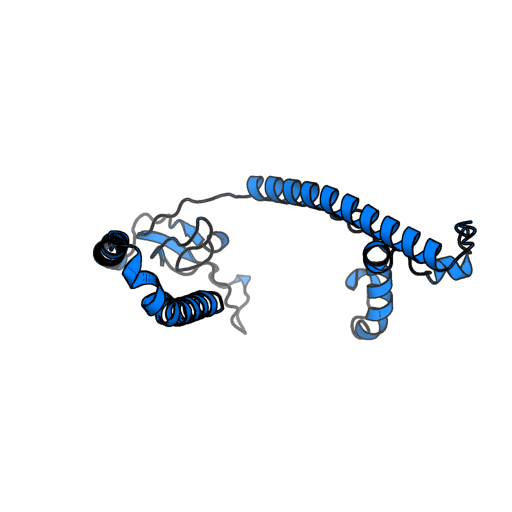 108 ? -14.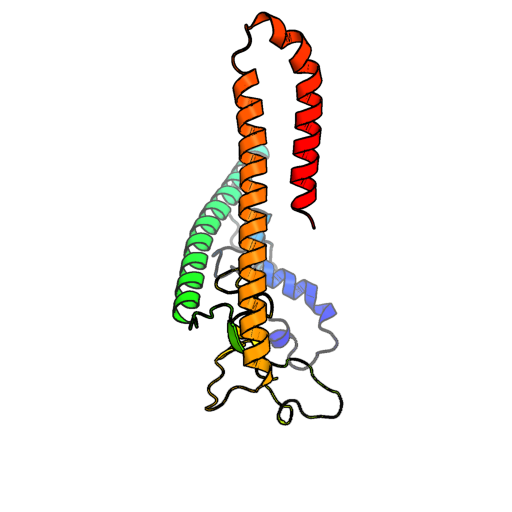671 9.318 22.403 1.00 83.44 108 ILE A CA 1
ATOM 859 C C . ILE A 1 108 ? -14.140 8.384 23.507 1.00 83.44 108 ILE A C 1
ATOM 861 O O . ILE A 1 108 ? -14.710 7.317 23.759 1.00 83.44 108 ILE A O 1
ATOM 865 N N . PRO A 1 109 ? -13.030 8.729 24.192 1.00 82.94 109 PRO A N 1
ATOM 866 C CA . PRO A 1 109 ? -12.610 7.997 25.382 1.00 82.94 109 PRO A CA 1
ATOM 867 C C . PRO A 1 109 ? -13.751 7.894 26.408 1.00 82.94 109 PRO A C 1
ATOM 869 O O . PRO A 1 109 ? -14.271 8.906 26.866 1.00 82.94 109 PRO A O 1
ATOM 872 N N . GLY A 1 110 ? -14.124 6.671 26.789 1.00 82.31 110 GLY A N 1
ATOM 873 C CA . GLY A 1 110 ? -15.272 6.382 27.658 1.00 82.31 110 GLY A CA 1
ATOM 874 C C . GLY A 1 110 ? -16.461 5.711 26.959 1.00 82.31 110 GLY A C 1
ATOM 875 O O . GLY A 1 110 ? -17.331 5.169 27.656 1.00 82.31 110 GLY A O 1
ATOM 876 N N . ASP A 1 111 ? -16.473 5.679 25.624 1.00 86.62 111 ASP A N 1
ATOM 877 C CA . ASP A 1 111 ? -17.502 4.992 24.840 1.00 86.62 111 ASP A CA 1
ATOM 878 C C . ASP A 1 111 ? -17.382 3.473 24.939 1.00 86.62 111 ASP A C 1
ATOM 880 O O . ASP A 1 111 ? -16.283 2.924 25.083 1.00 86.62 111 ASP A O 1
ATOM 884 N N . LEU A 1 112 ? -18.535 2.799 24.859 1.00 88.31 112 LEU A N 1
ATOM 885 C CA . LEU A 1 112 ? -18.612 1.344 24.844 1.00 88.31 112 LEU A CA 1
ATOM 886 C C . LEU A 1 112 ? -18.593 0.829 23.419 1.00 88.31 112 LEU A C 1
ATOM 888 O O . LEU A 1 112 ? -19.354 1.284 22.565 1.00 88.31 112 LEU A O 1
ATOM 892 N N . VAL A 1 113 ? -17.758 -0.173 23.197 1.00 89.62 113 VAL A N 1
ATOM 893 C CA . VAL A 1 113 ? -17.524 -0.721 21.874 1.00 89.62 113 VAL A CA 1
ATOM 894 C C . VAL A 1 113 ? -17.338 -2.231 21.899 1.00 89.62 113 VAL A C 1
ATOM 896 O O . VAL A 1 113 ? -16.763 -2.781 22.831 1.00 89.62 113 VAL A O 1
ATOM 899 N N . TRP A 1 114 ? -17.795 -2.898 20.849 1.00 88.69 114 TRP A N 1
ATOM 900 C CA . TRP A 1 114 ? -17.508 -4.298 20.564 1.00 88.69 114 TRP A CA 1
ATOM 901 C C . TRP A 1 114 ? -16.191 -4.430 19.808 1.00 88.69 114 TRP A C 1
ATOM 903 O O . TRP A 1 114 ? -15.912 -3.622 18.920 1.00 88.69 114 TRP A O 1
ATOM 913 N N . ILE A 1 115 ? -15.414 -5.469 20.109 1.00 89.12 115 ILE A N 1
ATOM 914 C CA . ILE A 1 115 ? -14.138 -5.748 19.437 1.00 89.12 115 ILE A CA 1
ATOM 915 C C . ILE A 1 115 ? -14.260 -6.999 18.570 1.00 89.12 115 ILE A C 1
ATOM 917 O O . ILE A 1 115 ? -14.768 -8.022 19.026 1.00 89.12 115 ILE A O 1
ATOM 921 N N . LEU A 1 116 ? -13.774 -6.928 17.330 1.00 88.62 116 LEU A N 1
ATOM 922 C CA . LEU A 1 116 ? -13.676 -8.074 16.428 1.00 88.62 116 LEU A CA 1
ATOM 923 C C . LEU A 1 116 ? -12.683 -9.109 16.977 1.00 88.62 116 LEU A C 1
ATOM 925 O O . LEU A 1 116 ? -11.520 -8.792 17.228 1.00 88.62 116 LEU A O 1
ATOM 929 N N . ASN A 1 117 ? -13.135 -10.350 17.138 1.00 85.88 117 ASN A N 1
ATOM 930 C CA . ASN A 1 117 ? -12.297 -11.471 17.532 1.00 85.88 117 ASN A CA 1
ATOM 931 C C . ASN A 1 117 ? -11.736 -12.175 16.288 1.00 85.88 117 ASN A C 1
ATOM 933 O O . ASN A 1 117 ? -12.464 -12.847 15.562 1.00 85.88 117 ASN A O 1
ATOM 937 N N . GLU A 1 118 ? -10.435 -12.021 16.047 1.00 82.44 118 GLU A N 1
ATOM 938 C CA . GLU A 1 118 ? -9.726 -12.658 14.925 1.00 82.44 118 GLU A CA 1
ATOM 939 C C . GLU A 1 118 ? -9.110 -14.014 15.307 1.00 82.44 118 GLU A C 1
ATOM 941 O O . GLU A 1 118 ? -8.554 -14.710 14.453 1.00 82.44 118 GLU A O 1
ATOM 946 N N . LEU A 1 119 ? -9.201 -14.406 16.583 1.00 83.19 119 LEU A N 1
ATOM 947 C CA . LEU A 1 119 ? -8.640 -15.663 17.061 1.00 83.19 119 LEU A CA 1
ATOM 948 C C . LEU A 1 119 ? -9.408 -16.843 16.460 1.00 83.19 119 LEU A C 1
ATOM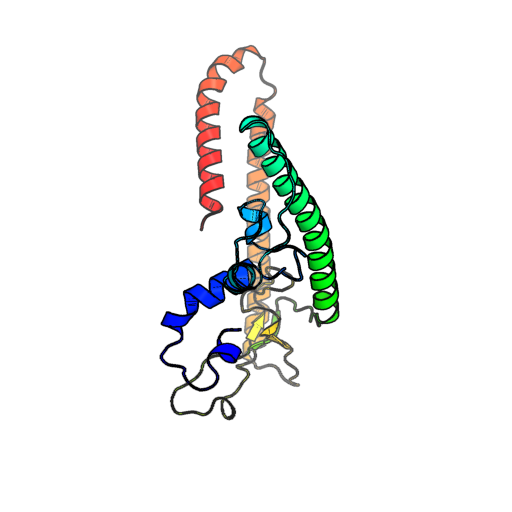 950 O O . LEU A 1 119 ? -10.617 -16.975 16.644 1.00 83.19 119 LEU A O 1
ATOM 954 N N . ARG A 1 120 ? -8.683 -17.736 15.779 1.00 83.31 120 ARG A N 1
ATOM 955 C CA . ARG A 1 120 ? -9.218 -18.998 15.258 1.00 83.31 120 ARG A CA 1
ATOM 956 C C . ARG A 1 120 ? -8.814 -20.145 16.176 1.00 83.31 120 ARG A C 1
ATOM 958 O O . ARG A 1 120 ? -7.635 -20.478 16.273 1.00 83.31 120 ARG A O 1
ATOM 965 N N . TYR A 1 121 ? -9.791 -20.776 16.818 1.00 84.38 121 TYR A N 1
ATOM 966 C CA . TYR A 1 121 ? -9.559 -21.983 17.614 1.00 84.38 121 TYR A CA 1
ATOM 967 C C . TYR A 1 121 ? -9.626 -23.242 16.744 1.00 84.38 121 TYR A C 1
ATOM 969 O O . TYR A 1 121 ? -10.568 -23.420 15.971 1.00 84.38 121 TYR A O 1
ATOM 977 N N . LYS A 1 122 ? -8.635 -24.132 16.885 1.00 85.75 122 LYS A N 1
ATOM 978 C CA . LYS A 1 122 ? -8.640 -25.451 16.233 1.00 85.75 122 LYS A CA 1
ATOM 979 C C . LYS A 1 122 ? -9.826 -26.277 16.753 1.00 85.75 122 LYS A C 1
ATOM 981 O O . LYS A 1 122 ? -10.087 -26.281 17.949 1.00 85.75 122 LYS A O 1
ATOM 986 N N . GLY A 1 123 ? -10.537 -26.963 15.858 1.00 87.50 123 GLY A N 1
ATOM 987 C CA . GLY A 1 123 ? -11.685 -27.818 16.204 1.00 87.50 123 GLY A CA 1
ATOM 988 C C . GLY A 1 123 ? -13.045 -27.110 16.266 1.00 87.50 123 GLY A C 1
ATOM 989 O O . GLY A 1 123 ? -14.063 -27.779 16.396 1.00 87.50 123 GLY A O 1
ATOM 990 N N . ILE A 1 124 ? -13.094 -25.782 16.117 1.00 85.38 124 ILE A N 1
ATOM 991 C CA . ILE A 1 124 ? -14.348 -25.025 16.027 1.00 85.38 124 ILE A CA 1
ATOM 992 C C . ILE A 1 124 ? -14.372 -24.295 14.684 1.00 85.38 124 ILE A C 1
ATOM 994 O O . ILE A 1 124 ? -13.420 -23.601 14.329 1.00 85.38 124 ILE A O 1
ATOM 998 N N . SER A 1 125 ? -15.470 -24.428 13.937 1.00 85.25 125 SER A N 1
ATOM 999 C CA . SER A 1 125 ? -15.647 -23.690 12.683 1.00 85.25 125 SER A CA 1
ATOM 1000 C C . SER A 1 125 ? -15.663 -22.177 12.949 1.00 85.25 125 SER A C 1
ATOM 1002 O O . SER A 1 125 ? -16.452 -21.734 13.789 1.00 85.25 125 SER A O 1
ATOM 1004 N N . PRO A 1 126 ? -14.880 -21.361 12.214 1.00 84.94 126 PRO A N 1
ATOM 1005 C CA . PRO A 1 126 ? -14.892 -19.902 12.355 1.00 84.94 126 PRO A CA 1
ATOM 1006 C C . PRO A 1 126 ? -16.286 -19.276 12.218 1.00 84.94 126 PRO A C 1
ATOM 1008 O O . PRO A 1 126 ? -16.561 -18.246 12.821 1.00 84.94 126 PRO A O 1
ATOM 1011 N N . LYS A 1 127 ? -17.195 -19.917 11.468 1.00 83.12 127 LYS A N 1
ATOM 1012 C CA . LYS A 1 127 ? -18.580 -19.449 11.294 1.00 83.12 127 LYS A CA 1
ATOM 1013 C C . LYS A 1 127 ? -19.437 -19.584 12.558 1.00 83.12 127 LYS A C 1
ATOM 1015 O O . LYS A 1 127 ? -20.411 -18.857 12.698 1.00 83.12 127 LYS A O 1
ATOM 1020 N N . LEU A 1 128 ? -19.094 -20.515 13.453 1.00 86.38 128 LEU A N 1
ATOM 1021 C CA . LEU A 1 128 ? -19.819 -20.771 14.705 1.00 86.38 128 LEU A CA 1
ATOM 1022 C C . LEU A 1 128 ? -19.195 -20.041 15.906 1.00 86.38 128 LEU A C 1
ATOM 1024 O O . LEU A 1 128 ? -19.724 -20.099 17.014 1.00 86.38 128 LEU A O 1
ATOM 1028 N N . GLN A 1 129 ? -18.065 -19.357 15.707 1.00 85.62 129 GLN A N 1
ATOM 1029 C CA . GLN A 1 129 ? -17.413 -18.562 16.744 1.00 85.62 129 GLN A CA 1
ATOM 1030 C C . GLN A 1 129 ? -18.092 -17.197 16.888 1.00 85.62 129 GLN A C 1
ATOM 1032 O O . GLN A 1 129 ? -18.552 -16.595 15.919 1.00 85.62 129 GLN A O 1
ATOM 1037 N N . LYS A 1 130 ? -18.130 -16.675 18.121 1.00 84.31 130 LYS A N 1
ATOM 1038 C CA . LYS A 1 130 ? -18.604 -15.310 18.377 1.00 84.31 130 LYS A CA 1
ATOM 1039 C C . LYS A 1 130 ? -17.630 -14.320 17.741 1.00 84.31 130 LYS A C 1
ATOM 1041 O O . LYS A 1 130 ? -16.512 -14.157 18.225 1.00 84.31 130 LYS A O 1
ATOM 1046 N N . LEU A 1 131 ? -18.085 -13.661 16.676 1.00 86.12 131 LEU A N 1
ATOM 1047 C CA . LEU A 1 131 ? -17.274 -12.736 15.886 1.00 86.12 131 LEU A CA 1
ATOM 1048 C C . LEU A 1 131 ? -16.863 -11.488 16.675 1.00 86.12 131 LEU A C 1
ATOM 1050 O O . LEU A 1 131 ? -15.786 -10.951 16.456 1.00 86.12 131 LEU A O 1
ATOM 1054 N N . TYR A 1 132 ? -17.702 -11.038 17.609 1.00 87.81 132 TYR A N 1
ATOM 1055 C CA . TYR A 1 132 ? -17.415 -9.890 18.460 1.00 87.81 132 TYR A CA 1
ATOM 1056 C C . TYR A 1 132 ? -17.303 -10.314 19.922 1.00 87.81 132 TYR A C 1
ATOM 1058 O O . TYR A 1 132 ? -18.164 -11.019 20.455 1.00 87.81 132 TYR A O 1
ATOM 1066 N N . ALA A 1 133 ? -16.236 -9.865 20.572 1.00 86.12 133 ALA A N 1
ATOM 1067 C CA . ALA A 1 133 ? -16.038 -9.991 22.003 1.00 86.12 133 ALA A CA 1
ATOM 1068 C C . ALA A 1 133 ? -16.509 -8.709 22.687 1.00 86.12 133 ALA A C 1
ATOM 1070 O O . ALA A 1 133 ? -16.180 -7.632 22.197 1.00 86.12 133 ALA A O 1
ATOM 1071 N N . GLY A 1 134 ? -17.233 -8.894 23.799 1.00 76.50 134 GLY A N 1
ATOM 1072 C CA . GLY A 1 134 ? -17.508 -7.978 24.917 1.00 76.50 134 GLY A CA 1
ATOM 1073 C C . GLY A 1 134 ? -17.837 -6.499 24.640 1.00 76.50 134 GLY A C 1
ATOM 1074 O O . GLY A 1 134 ? -17.363 -5.894 23.690 1.00 76.50 134 GLY A O 1
ATOM 1075 N N . PRO A 1 135 ? -18.568 -5.831 25.541 1.00 85.00 135 PRO A N 1
ATOM 1076 C CA . PRO A 1 135 ? -18.450 -4.387 25.637 1.00 85.00 135 PRO A CA 1
ATOM 1077 C C . PRO A 1 135 ? -17.078 -4.044 26.234 1.00 85.00 135 PRO A C 1
ATOM 1079 O O . PRO A 1 135 ? -16.775 -4.383 27.374 1.00 85.00 135 PRO A O 1
ATOM 1082 N N . PHE A 1 136 ? -16.240 -3.367 25.468 1.00 86.44 136 PHE A N 1
ATOM 1083 C CA . PHE A 1 136 ? -14.989 -2.757 25.905 1.00 86.44 136 PHE A CA 1
ATOM 1084 C C . PHE A 1 136 ? -15.157 -1.243 26.004 1.00 86.44 136 PHE A C 1
ATOM 1086 O O . PHE A 1 136 ? -16.074 -0.684 25.415 1.00 86.44 136 PHE A O 1
ATOM 1093 N N . ILE A 1 137 ? -14.281 -0.568 26.752 1.00 86.31 137 ILE A N 1
ATOM 1094 C CA . ILE A 1 137 ? -14.314 0.894 26.883 1.00 86.31 137 ILE A CA 1
ATOM 1095 C C . ILE A 1 137 ? -13.103 1.504 26.198 1.00 86.31 137 ILE A C 1
ATOM 1097 O O . ILE A 1 137 ? -11.974 1.093 26.474 1.00 86.31 137 ILE A O 1
ATOM 1101 N N . VAL A 1 138 ? -13.328 2.532 25.379 1.00 87.25 138 VAL A N 1
ATOM 1102 C CA . VAL A 1 138 ? -12.260 3.314 24.749 1.00 87.25 138 VAL A CA 1
ATOM 1103 C C . VAL A 1 138 ? -11.435 4.045 25.810 1.00 87.25 138 VAL A C 1
ATOM 1105 O O . VAL A 1 138 ? -11.931 4.932 26.494 1.00 87.25 138 VAL A O 1
ATOM 1108 N N . LYS A 1 139 ? -10.156 3.681 25.968 1.00 81.31 139 LYS A N 1
ATOM 1109 C CA . LYS A 1 139 ? -9.278 4.266 26.998 1.00 81.31 139 LYS A CA 1
ATOM 1110 C C . LYS A 1 139 ? -8.674 5.602 26.572 1.00 81.31 139 LYS A C 1
ATOM 1112 O O . LYS A 1 139 ? -8.626 6.536 27.360 1.00 81.31 139 LYS A O 1
ATOM 1117 N N . LYS A 1 140 ? -8.140 5.661 25.352 1.00 80.94 140 LYS A N 1
ATOM 1118 C CA . LYS A 1 140 ? -7.487 6.847 24.787 1.00 80.94 140 LYS A CA 1
ATOM 1119 C C . LYS A 1 140 ? -7.550 6.777 23.265 1.00 80.94 140 LYS A C 1
ATOM 1121 O O . LYS A 1 140 ? -7.333 5.705 22.698 1.00 80.94 140 LYS A O 1
ATOM 1126 N N . LYS A 1 141 ? -7.801 7.917 22.629 1.00 83.88 141 LYS A N 1
ATOM 1127 C CA . LYS A 1 141 ? -7.639 8.121 21.188 1.00 83.88 141 LYS A CA 1
ATOM 1128 C C . LYS A 1 141 ? -6.189 8.536 20.919 1.00 83.88 141 LYS A C 1
ATOM 1130 O O . LYS A 1 141 ? -5.691 9.431 21.600 1.00 83.88 141 LYS A O 1
ATOM 1135 N N . ILE A 1 142 ? -5.495 7.819 20.034 1.00 83.31 142 ILE A N 1
ATOM 1136 C CA . ILE A 1 142 ? -4.118 8.151 19.627 1.00 83.31 142 ILE A CA 1
ATOM 1137 C C . ILE A 1 142 ? -4.202 8.991 18.354 1.00 83.31 142 ILE A C 1
ATOM 1139 O O . ILE A 1 142 ? -3.827 10.154 18.385 1.00 83.31 142 ILE A O 1
ATOM 1143 N N . ASN A 1 143 ? -4.807 8.424 17.306 1.00 81.12 143 ASN A N 1
ATOM 1144 C CA . ASN A 1 143 ? -5.133 9.098 16.047 1.00 81.12 143 ASN A CA 1
ATOM 1145 C C . ASN A 1 143 ? -6.625 8.894 15.738 1.00 81.12 143 ASN A C 1
ATOM 1147 O O . ASN A 1 143 ? -7.291 8.098 16.401 1.00 81.12 143 ASN A O 1
ATOM 1151 N N . ASP A 1 144 ? -7.145 9.536 14.691 1.00 77.19 144 ASP A N 1
ATOM 1152 C CA . ASP A 1 144 ? -8.529 9.328 14.233 1.00 77.19 144 ASP A CA 1
ATOM 1153 C C . ASP A 1 144 ? -8.850 7.863 13.912 1.00 77.19 144 ASP A C 1
ATOM 1155 O O . ASP A 1 144 ? -9.948 7.392 14.198 1.00 77.19 144 ASP A O 1
ATOM 1159 N N . LEU A 1 145 ? -7.863 7.111 13.415 1.00 74.50 145 LEU A N 1
ATOM 1160 C CA . LEU A 1 145 ? -8.020 5.702 13.055 1.00 74.50 145 LEU A CA 1
ATOM 1161 C C . LEU A 1 145 ? -7.582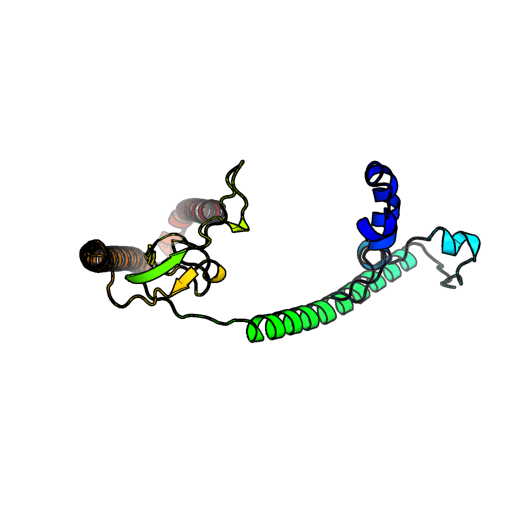 4.720 14.156 1.00 74.50 145 LEU A C 1
ATOM 1163 O O . LEU A 1 145 ? -7.947 3.542 14.081 1.00 74.50 145 LEU A O 1
ATOM 1167 N N . ASN A 1 146 ? -6.795 5.167 15.142 1.00 79.25 146 ASN A N 1
ATOM 1168 C CA . ASN A 1 146 ? -6.115 4.297 16.105 1.00 79.25 146 ASN A CA 1
ATOM 1169 C C . ASN A 1 146 ? -6.469 4.672 17.545 1.00 79.25 146 ASN A C 1
ATOM 1171 O O . ASN A 1 146 ? -6.148 5.761 18.029 1.00 79.25 146 ASN A O 1
ATOM 1175 N N . PHE A 1 147 ? -7.054 3.718 18.262 1.00 80.06 147 PHE A N 1
ATOM 1176 C CA . PHE A 1 147 ? -7.368 3.837 19.681 1.00 80.06 147 PHE A CA 1
ATOM 1177 C C . PHE A 1 147 ? -6.436 2.936 20.490 1.00 80.06 147 PHE A C 1
ATOM 1179 O O . PHE A 1 147 ? -5.970 1.910 19.999 1.00 80.06 147 PHE A O 1
ATOM 1186 N N . LYS A 1 148 ? -6.213 3.254 21.771 1.00 72.81 148 LYS A N 1
ATOM 1187 C CA . LYS A 1 148 ? -5.415 2.436 22.712 1.00 72.81 148 LYS A CA 1
ATOM 1188 C C . LYS A 1 148 ? -6.090 1.092 23.084 1.00 72.81 148 LYS A C 1
ATOM 1190 O O . LYS A 1 148 ? -5.823 0.538 24.145 1.00 72.81 148 LYS A O 1
ATOM 1195 N N . LEU A 1 149 ? -6.988 0.593 22.236 1.00 69.19 149 LEU A N 1
ATOM 1196 C CA . LEU A 1 149 ? -7.503 -0.773 22.266 1.00 69.19 149 LEU A CA 1
ATOM 1197 C C . LEU A 1 149 ? -7.200 -1.474 20.953 1.00 69.19 149 LEU A C 1
ATOM 1199 O O . LEU A 1 149 ? -6.549 -2.504 20.999 1.00 69.19 149 LEU A O 1
ATOM 1203 N N . LEU A 1 150 ? -7.654 -0.916 19.824 1.00 73.31 150 LEU A N 1
ATOM 1204 C CA . LEU A 1 150 ? -7.481 -1.449 18.471 1.00 73.31 150 LEU A CA 1
ATOM 1205 C C . LEU A 1 150 ? -7.726 -0.356 17.411 1.00 73.31 150 LEU A C 1
ATOM 1207 O O . LEU A 1 150 ? -8.113 0.776 17.713 1.00 73.31 150 LEU A O 1
ATOM 1211 N N . HIS A 1 151 ? -7.505 -0.726 16.153 1.00 74.56 151 HIS A N 1
ATOM 1212 C CA . HIS A 1 151 ? -7.850 0.058 14.970 1.00 74.56 151 HIS A CA 1
ATOM 1213 C C . HIS A 1 151 ? -9.378 0.197 14.804 1.00 74.56 151 HIS A C 1
ATOM 1215 O O . HIS A 1 151 ? -10.099 -0.778 15.016 1.00 74.56 151 HIS A O 1
ATOM 1221 N N . HIS A 1 152 ? -9.871 1.374 14.388 1.00 73.31 152 HIS A N 1
ATOM 1222 C CA . HIS A 1 152 ? -11.304 1.695 14.250 1.00 73.31 152 HIS A CA 1
ATOM 1223 C C . HIS A 1 152 ? -12.120 0.652 13.463 1.00 73.31 152 HIS A C 1
ATOM 1225 O O . HIS A 1 152 ? -13.241 0.346 13.852 1.00 73.31 152 HIS A O 1
ATOM 1231 N N . ASN A 1 153 ? -11.544 0.044 12.418 1.00 78.50 153 ASN A N 1
ATOM 1232 C CA . ASN A 1 153 ? -12.196 -0.984 11.595 1.00 78.50 153 ASN A CA 1
ATOM 1233 C C . ASN A 1 153 ? -12.559 -2.264 12.365 1.00 78.50 153 ASN A C 1
ATOM 1235 O O . ASN A 1 153 ? -13.446 -3.016 11.963 1.00 78.50 153 ASN A O 1
ATOM 1239 N N . LYS A 1 154 ? -11.874 -2.525 13.481 1.00 81.12 154 LYS A N 1
ATOM 1240 C CA . LYS A 1 154 ? -12.083 -3.712 14.324 1.00 81.12 154 LYS A CA 1
ATOM 1241 C C . LYS A 1 154 ? -13.042 -3.439 15.481 1.00 81.12 154 LYS A C 1
ATOM 1243 O O . LYS A 1 154 ? -13.201 -4.287 16.357 1.00 81.12 154 LYS A O 1
ATOM 1248 N N . ILE A 1 155 ? -13.644 -2.254 15.505 1.00 86.19 155 ILE A N 1
ATOM 1249 C CA . ILE A 1 155 ? -14.429 -1.742 16.617 1.00 86.19 155 ILE A CA 1
ATOM 1250 C C . ILE A 1 155 ? -15.825 -1.380 16.105 1.00 86.19 155 ILE A C 1
ATOM 1252 O O . ILE A 1 155 ? -15.966 -0.754 15.055 1.00 86.19 155 ILE A O 1
ATOM 1256 N N . LYS A 1 156 ? -16.866 -1.764 16.847 1.00 86.44 156 LYS A N 1
ATOM 1257 C CA . LYS A 1 156 ? -18.255 -1.355 16.577 1.00 86.44 156 LYS A CA 1
ATOM 1258 C C . LYS A 1 156 ? -18.875 -0.673 17.794 1.00 86.44 156 LYS A C 1
ATOM 1260 O O . LYS A 1 156 ? -18.559 -1.080 18.910 1.00 86.44 156 LYS A O 1
ATOM 1265 N N . PRO A 1 157 ? -19.777 0.308 17.624 1.00 87.00 157 PRO A N 1
ATOM 1266 C CA . PRO A 1 157 ? -20.464 0.922 18.755 1.00 87.00 157 PRO A CA 1
ATOM 1267 C C . PRO A 1 157 ? -21.340 -0.103 19.487 1.00 87.00 157 PRO A C 1
ATOM 1269 O O . PRO A 1 157 ? -21.953 -0.980 18.873 1.00 87.00 157 PRO A O 1
ATOM 1272 N N . TYR A 1 158 ? -21.391 -0.007 20.814 1.00 86.50 158 TYR A N 1
ATOM 1273 C CA . TYR A 1 158 ? -22.298 -0.809 21.632 1.00 86.50 158 TYR A CA 1
ATOM 1274 C C . TYR A 1 158 ? -23.714 -0.212 21.607 1.00 86.50 158 TYR A C 1
ATOM 1276 O O . TYR A 1 158 ? -23.906 0.915 22.051 1.00 86.50 158 TYR A O 1
ATOM 1284 N N . VAL A 1 159 ? -24.706 -0.975 21.130 1.00 82.56 159 VAL A N 1
ATOM 1285 C CA . VAL A 1 159 ? -26.121 -0.549 21.003 1.00 82.56 159 VAL A CA 1
ATOM 1286 C C . VAL A 1 159 ? -27.032 -1.361 21.939 1.00 82.56 159 VAL A C 1
ATOM 1288 O O . VAL A 1 159 ? -28.031 -1.930 21.521 1.00 82.56 159 VAL A O 1
ATOM 1291 N N . GLY A 1 160 ? -26.645 -1.506 23.208 1.00 79.69 160 GLY A N 1
ATOM 1292 C CA . GLY A 1 160 ? -27.459 -2.204 24.212 1.00 79.69 160 GLY A CA 1
ATOM 1293 C C . GLY A 1 160 ? -28.217 -1.237 25.122 1.00 79.69 160 GLY A C 1
ATOM 1294 O O . GLY A 1 160 ? -27.642 -0.241 25.556 1.00 79.69 160 GLY A O 1
ATOM 1295 N N . GLU A 1 161 ? -29.466 -1.567 25.464 1.00 73.12 161 GLU A N 1
ATOM 1296 C CA . GLU A 1 161 ? -30.346 -0.757 26.330 1.00 73.12 161 GLU A CA 1
ATOM 1297 C C . GLU A 1 161 ? -29.796 -0.572 27.755 1.00 73.12 161 GLU A C 1
ATOM 1299 O O . GLU A 1 161 ? -30.040 0.452 28.387 1.00 73.12 161 GLU A O 1
ATOM 1304 N N . SER A 1 162 ? -28.995 -1.526 28.249 1.00 77.12 162 SER A N 1
ATOM 1305 C CA . SER A 1 162 ? -28.333 -1.428 29.552 1.00 77.12 162 SER A CA 1
ATOM 1306 C C . SER A 1 162 ? -26.844 -1.788 29.462 1.00 77.12 162 SER A C 1
ATOM 1308 O O . SER A 1 162 ? -26.499 -2.918 29.097 1.00 77.12 162 SER A O 1
ATOM 1310 N N . PRO A 1 163 ? -25.922 -0.870 29.807 1.00 78.19 163 PRO A N 1
ATOM 1311 C CA . PRO A 1 163 ? -24.509 -1.194 29.943 1.00 78.19 163 PRO A CA 1
ATOM 1312 C C . PRO A 1 163 ? -24.262 -2.054 31.200 1.00 78.19 163 PRO A C 1
ATOM 1314 O O . PRO A 1 163 ? -24.941 -1.882 32.215 1.00 78.19 163 PRO A O 1
ATOM 1317 N N . PRO A 1 164 ? -23.271 -2.963 31.185 1.00 82.50 164 PRO A N 1
ATOM 1318 C CA . PRO A 1 164 ? -22.913 -3.747 32.365 1.00 82.50 164 PRO A CA 1
ATOM 1319 C C . PRO A 1 164 ? -22.516 -2.884 33.573 1.00 82.50 164 PRO A C 1
ATOM 1321 O O . PRO A 1 164 ? -21.859 -1.856 33.429 1.00 82.50 164 PRO A O 1
ATOM 1324 N N . VAL A 1 165 ? -22.808 -3.353 34.789 1.00 82.50 165 VAL A N 1
ATOM 1325 C CA . VAL A 1 165 ? -22.589 -2.608 36.052 1.00 82.50 165 VAL A CA 1
ATOM 1326 C C . VAL A 1 165 ? -21.143 -2.111 36.229 1.00 82.50 165 VAL A C 1
ATOM 1328 O O . VAL A 1 165 ? -20.907 -1.013 36.740 1.00 82.50 165 VAL A O 1
ATOM 1331 N N . TRP A 1 166 ? -20.154 -2.880 35.762 1.00 83.62 166 TRP A N 1
ATOM 1332 C CA . TRP A 1 166 ? -18.734 -2.523 35.869 1.00 83.62 166 TRP A CA 1
ATOM 1333 C C . TRP A 1 166 ? -18.353 -1.268 35.062 1.00 83.62 166 TRP A C 1
ATOM 1335 O O . TRP A 1 166 ? -17.365 -0.601 35.387 1.00 83.62 166 TRP A O 1
ATOM 1345 N N . VAL A 1 167 ? -19.146 -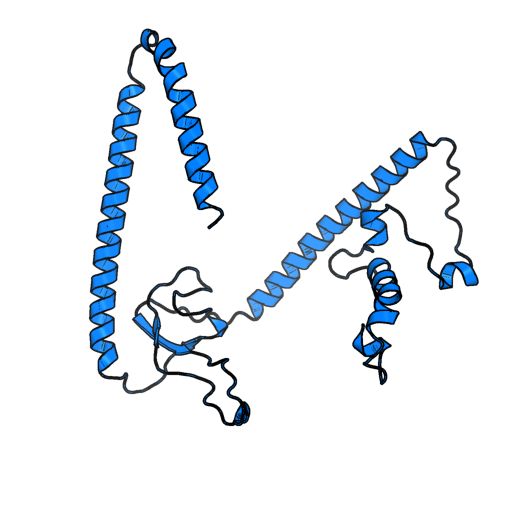0.902 34.050 1.00 84.19 167 VAL A N 1
ATOM 1346 C CA . VAL A 1 167 ? -18.902 0.246 33.165 1.00 84.19 167 VAL A CA 1
ATOM 1347 C C . VAL A 1 167 ? -18.873 1.554 33.942 1.00 84.19 167 VAL A C 1
ATOM 1349 O O . VAL A 1 167 ? -17.968 2.367 33.758 1.00 84.19 167 VAL A O 1
ATOM 1352 N N . ASN A 1 168 ? -19.818 1.742 34.864 1.00 82.19 168 ASN A N 1
ATOM 1353 C CA . ASN A 1 168 ? -19.928 2.965 35.659 1.00 82.19 168 ASN A CA 1
ATOM 1354 C C . ASN A 1 168 ? -18.691 3.181 36.541 1.00 82.19 168 ASN A C 1
ATOM 1356 O O . ASN A 1 168 ? -18.200 4.304 36.677 1.00 82.19 168 ASN A O 1
ATOM 1360 N N . LYS A 1 169 ? -18.137 2.094 37.091 1.00 82.69 169 LYS A N 1
ATOM 1361 C CA . LYS A 1 169 ? -16.887 2.123 37.864 1.00 82.69 169 LYS A CA 1
ATOM 1362 C C . LYS A 1 169 ? -15.702 2.532 36.985 1.00 82.69 169 LYS A C 1
ATOM 1364 O O . LYS A 1 169 ? -14.875 3.342 37.402 1.00 82.69 169 LYS A O 1
ATOM 1369 N N . MET A 1 170 ? -15.635 2.012 35.761 1.00 82.12 170 MET A N 1
ATOM 1370 C CA . MET A 1 170 ? -14.555 2.320 34.822 1.00 82.12 170 MET A CA 1
ATOM 1371 C C . MET A 1 170 ? -14.642 3.737 34.251 1.00 82.12 170 MET A C 1
ATOM 1373 O O . MET A 1 170 ? -13.609 4.396 34.165 1.00 82.12 170 MET A O 1
ATOM 1377 N N . ARG A 1 171 ? -15.842 4.253 33.949 1.00 81.06 171 ARG A N 1
ATOM 1378 C CA . ARG A 1 171 ? -16.036 5.651 33.517 1.00 81.06 171 ARG A CA 1
ATOM 1379 C C . ARG A 1 171 ? -15.482 6.637 34.543 1.00 81.06 171 ARG A C 1
ATOM 1381 O O . ARG A 1 171 ? -14.682 7.498 34.189 1.00 81.06 171 ARG A O 1
ATOM 1388 N N . LYS A 1 172 ? -15.811 6.451 35.828 1.00 82.06 172 LYS A N 1
ATOM 1389 C CA . LYS A 1 172 ? -15.251 7.266 36.923 1.00 82.06 172 LYS A CA 1
ATOM 1390 C C . LYS A 1 172 ? -13.721 7.193 36.957 1.00 82.06 172 LYS A C 1
ATOM 1392 O O . LYS A 1 172 ? -13.055 8.215 37.086 1.00 82.06 172 LYS A O 1
ATOM 1397 N N . LYS A 1 173 ? -13.159 5.993 36.784 1.00 82.56 173 LYS A N 1
ATOM 1398 C CA . LYS A 1 173 ? -11.707 5.773 36.770 1.00 82.56 173 LYS A CA 1
ATOM 1399 C C . LYS A 1 173 ? -11.011 6.480 35.600 1.00 82.56 173 LYS A C 1
ATOM 1401 O O . LYS A 1 173 ? -9.939 7.039 35.797 1.00 82.56 173 LYS A O 1
ATOM 1406 N N . ILE A 1 174 ? -11.620 6.484 34.412 1.00 82.44 174 ILE A N 1
ATOM 1407 C CA . ILE A 1 174 ? -11.091 7.170 33.221 1.00 82.44 174 ILE A CA 1
ATOM 1408 C C . ILE A 1 174 ? -11.058 8.682 33.435 1.00 82.44 174 ILE A C 1
ATOM 1410 O O . ILE A 1 174 ? -10.039 9.302 33.149 1.00 82.44 174 ILE A O 1
ATOM 1414 N N . VAL A 1 175 ? -12.122 9.263 33.998 1.00 81.75 175 VAL A N 1
ATOM 1415 C CA . VAL A 1 175 ? -12.156 10.700 34.321 1.00 81.75 175 VAL A CA 1
ATOM 1416 C C . VAL A 1 175 ? -11.015 11.073 35.270 1.00 81.75 175 VAL A C 1
ATOM 1418 O O . VAL A 1 175 ? -10.320 12.058 35.037 1.00 81.75 175 VAL A O 1
ATOM 1421 N N . ILE A 1 176 ? -10.781 10.262 36.307 1.00 83.00 176 ILE A N 1
ATOM 1422 C CA . ILE A 1 176 ? -9.672 10.475 37.248 1.00 83.00 176 ILE A CA 1
ATOM 1423 C C . ILE A 1 176 ? -8.323 10.380 36.522 1.00 83.00 176 ILE A C 1
ATOM 1425 O O . ILE A 1 176 ? -7.482 11.259 36.673 1.00 83.00 176 ILE A O 1
ATOM 1429 N N . TRP A 1 177 ? -8.123 9.349 35.696 1.00 80.75 177 TRP A N 1
ATOM 1430 C CA . TRP A 1 177 ? -6.884 9.168 34.935 1.00 80.75 177 TRP A CA 1
ATOM 1431 C C . TRP A 1 177 ? -6.595 10.311 33.960 1.00 80.75 177 TRP A C 1
ATOM 1433 O O . TRP A 1 177 ? -5.432 10.685 33.820 1.00 80.75 177 TRP A O 1
ATOM 1443 N N . ASN A 1 178 ? -7.622 10.864 33.311 1.00 81.06 178 ASN A N 1
ATOM 1444 C CA . ASN A 1 178 ? -7.464 11.996 32.400 1.00 81.06 178 ASN A CA 1
ATOM 1445 C C . ASN A 1 178 ? -7.032 13.257 33.158 1.00 81.06 178 ASN A C 1
ATOM 1447 O O . ASN A 1 178 ? -6.054 13.877 32.754 1.00 81.06 178 ASN A O 1
ATOM 1451 N N . LYS A 1 179 ? -7.655 13.559 34.308 1.00 82.62 179 LYS A N 1
ATOM 1452 C CA . LYS A 1 179 ? -7.243 14.688 35.165 1.00 82.62 179 LYS A CA 1
ATOM 1453 C C . LYS A 1 179 ? -5.783 14.574 35.605 1.00 82.62 179 LYS A C 1
ATOM 1455 O O . LYS A 1 179 ? -5.007 15.506 35.435 1.00 82.62 179 LYS A O 1
ATOM 1460 N N . THR A 1 180 ? -5.373 13.398 36.085 1.00 82.75 180 THR A N 1
ATOM 1461 C CA . THR A 1 180 ? -3.975 13.168 36.487 1.00 82.75 180 THR A CA 1
ATOM 1462 C C . THR A 1 180 ? -3.002 13.271 35.303 1.00 82.75 180 THR A C 1
ATOM 1464 O O . THR A 1 180 ? -1.843 13.641 35.483 1.00 82.75 180 THR A O 1
ATOM 1467 N N . ALA A 1 181 ? -3.431 12.915 34.088 1.00 79.06 181 ALA A N 1
ATOM 1468 C CA . ALA A 1 181 ? -2.604 13.038 32.889 1.00 79.06 181 ALA A CA 1
ATOM 1469 C C . ALA A 1 181 ? -2.436 14.502 32.447 1.00 79.06 181 ALA A C 1
ATOM 1471 O O . ALA A 1 181 ? -1.324 14.893 32.099 1.00 79.06 181 ALA A O 1
ATOM 1472 N N . GLU A 1 182 ? -3.501 15.303 32.507 1.00 82.00 182 GLU A N 1
ATOM 1473 C CA . GLU A 1 182 ? -3.467 16.746 32.228 1.00 82.00 182 GLU A CA 1
ATOM 1474 C C . GLU A 1 182 ? -2.575 17.489 33.226 1.00 82.00 182 GLU A C 1
ATOM 1476 O O . GLU A 1 182 ? -1.721 18.275 32.823 1.00 82.00 182 GLU A O 1
ATOM 1481 N N . GLU A 1 183 ? -2.682 17.179 34.521 1.00 85.12 183 GLU A N 1
ATOM 1482 C CA . GLU A 1 183 ? -1.819 17.758 35.560 1.00 85.12 183 GLU A CA 1
ATOM 1483 C C . GLU A 1 183 ? -0.335 17.462 35.312 1.00 85.12 183 GLU A C 1
ATOM 1485 O O . GLU A 1 183 ? 0.508 18.355 35.424 1.00 85.12 183 GLU A O 1
ATOM 1490 N N . LYS A 1 184 ? -0.003 16.224 34.925 1.00 81.12 184 LYS A N 1
ATOM 1491 C CA . LYS A 1 184 ? 1.373 15.844 34.573 1.00 81.12 184 LYS A CA 1
ATOM 1492 C C . LYS A 1 184 ? 1.874 16.577 33.335 1.00 81.12 184 LYS A C 1
ATOM 1494 O O . LYS A 1 184 ? 3.028 16.998 33.328 1.00 81.12 184 LYS A O 1
ATOM 1499 N N . ASN A 1 185 ? 1.030 16.730 32.316 1.00 82.69 185 ASN A N 1
ATOM 1500 C CA . ASN A 1 185 ? 1.406 17.428 31.091 1.00 82.69 185 ASN A CA 1
ATOM 1501 C C . ASN A 1 185 ? 1.637 18.922 31.355 1.00 82.69 185 ASN A C 1
ATOM 1503 O O . ASN A 1 185 ? 2.692 19.447 31.016 1.00 82.69 185 ASN A O 1
ATOM 1507 N N . ASN A 1 186 ? 0.728 19.569 32.087 1.00 85.56 186 ASN A N 1
ATOM 1508 C CA . ASN A 1 186 ? 0.867 20.968 32.493 1.00 85.56 186 ASN A CA 1
ATOM 1509 C C . ASN A 1 186 ? 2.116 21.188 33.359 1.00 85.56 186 ASN A C 1
ATOM 1511 O O . ASN A 1 186 ? 2.794 22.206 33.231 1.00 85.56 186 ASN A O 1
ATOM 1515 N N . ASN A 1 187 ? 2.447 20.241 34.243 1.00 86.69 187 ASN A N 1
ATOM 1516 C CA . ASN A 1 187 ? 3.669 20.323 35.036 1.00 86.69 187 ASN A CA 1
ATOM 1517 C C . ASN A 1 187 ? 4.931 20.173 34.166 1.00 86.69 187 ASN A C 1
ATOM 1519 O O . ASN A 1 187 ? 5.886 20.929 34.331 1.00 86.69 187 ASN A O 1
ATOM 1523 N N . ALA A 1 188 ? 4.929 19.249 33.202 1.00 80.12 188 ALA A N 1
ATOM 1524 C CA . ALA A 1 188 ? 6.029 19.091 32.251 1.00 80.12 188 ALA A CA 1
ATOM 1525 C C . ALA A 1 188 ? 6.225 20.349 31.386 1.00 80.12 188 ALA A C 1
ATOM 1527 O O . ALA A 1 188 ? 7.352 20.814 31.225 1.00 80.12 188 ALA A O 1
ATOM 1528 N N . GLU A 1 189 ? 5.139 20.953 30.900 1.00 83.19 189 GLU A N 1
ATOM 1529 C CA . GLU A 1 189 ? 5.173 22.213 30.148 1.00 83.19 189 GLU A CA 1
ATOM 1530 C C . GLU A 1 189 ? 5.703 23.375 30.994 1.00 83.19 189 GLU A C 1
ATOM 1532 O O . GLU A 1 189 ? 6.531 24.153 30.518 1.00 83.19 189 GLU A O 1
ATOM 1537 N N . ARG A 1 190 ? 5.306 23.465 32.271 1.00 83.00 190 ARG A N 1
ATOM 1538 C CA . ARG A 1 190 ? 5.885 24.432 33.217 1.00 83.00 190 ARG A CA 1
ATOM 1539 C C . ARG A 1 190 ? 7.388 24.226 33.368 1.00 83.00 190 ARG A C 1
ATOM 1541 O O . ARG A 1 190 ? 8.129 25.193 33.248 1.00 83.00 190 ARG A O 1
ATOM 1548 N N . HIS A 1 191 ? 7.848 22.992 33.570 1.00 78.44 191 HIS A N 1
ATOM 1549 C CA . HIS A 1 191 ? 9.278 22.679 33.651 1.00 78.44 191 HIS A CA 1
ATOM 1550 C C . HIS A 1 191 ? 10.042 23.056 32.374 1.00 78.44 191 HIS A C 1
ATOM 1552 O O . HIS A 1 191 ? 11.110 23.658 32.466 1.00 78.44 191 HIS A O 1
ATOM 1558 N N . ILE A 1 192 ? 9.488 22.771 31.192 1.00 80.50 192 ILE A N 1
ATOM 1559 C CA . ILE A 1 192 ? 10.075 23.183 29.908 1.00 80.50 192 ILE A CA 1
ATOM 1560 C C . ILE A 1 192 ? 10.140 24.711 29.812 1.00 80.50 192 ILE A C 1
ATOM 1562 O O . ILE A 1 192 ? 11.163 25.254 29.400 1.00 80.50 192 ILE A O 1
ATOM 1566 N N . ASN A 1 193 ? 9.081 25.415 30.213 1.00 81.88 193 ASN A N 1
ATOM 1567 C CA . ASN A 1 193 ? 9.054 26.876 30.205 1.00 81.88 193 ASN A CA 1
ATOM 1568 C C . ASN A 1 193 ? 10.056 27.475 31.201 1.00 81.88 193 ASN A C 1
ATOM 1570 O O . ASN A 1 193 ? 10.723 28.445 30.854 1.00 81.88 193 ASN A O 1
ATOM 1574 N N . TYR A 1 194 ? 10.238 26.875 32.382 1.00 77.75 194 TYR A N 1
ATOM 1575 C CA . TYR A 1 194 ? 11.292 27.270 33.321 1.00 77.75 194 TYR A CA 1
ATOM 1576 C C . TYR A 1 194 ? 12.692 27.061 32.732 1.00 77.75 194 TYR A C 1
ATOM 1578 O O . TYR A 1 194 ? 13.507 27.976 32.800 1.00 77.75 194 TYR A O 1
ATOM 1586 N N . MET A 1 195 ? 12.957 25.914 32.092 1.00 76.31 195 MET A N 1
ATOM 1587 C CA . MET A 1 195 ? 14.243 25.651 31.427 1.00 76.31 195 MET A CA 1
ATOM 1588 C C . MET A 1 195 ? 14.514 26.636 30.278 1.00 76.31 195 MET A C 1
ATOM 1590 O O . MET A 1 195 ? 15.630 27.140 30.139 1.00 76.31 195 MET A O 1
ATOM 1594 N N . LYS A 1 196 ? 13.489 26.964 29.481 1.00 72.44 196 LYS A N 1
ATOM 1595 C CA . LYS A 1 196 ? 13.579 27.976 28.417 1.00 72.44 196 LYS A CA 1
ATOM 1596 C C . LYS A 1 196 ? 13.822 29.379 28.982 1.00 72.44 196 LYS A C 1
ATOM 1598 O O . LYS A 1 196 ? 14.684 30.083 28.471 1.00 72.44 196 LYS A O 1
ATOM 1603 N N . ALA A 1 197 ? 13.132 29.765 30.057 1.00 72.19 197 ALA A N 1
ATOM 1604 C CA . ALA A 1 197 ? 13.310 31.065 30.707 1.00 72.19 197 ALA A CA 1
ATOM 1605 C C . ALA A 1 197 ? 14.720 31.229 31.304 1.00 72.19 197 ALA A C 1
ATOM 1607 O O . ALA A 1 197 ? 15.337 32.284 31.149 1.00 72.19 197 ALA A O 1
ATOM 1608 N N . SER A 1 198 ? 15.276 30.173 31.912 1.00 63.00 198 SER A N 1
ATOM 1609 C CA . SER A 1 198 ? 16.669 30.178 32.376 1.00 63.00 198 SER A CA 1
ATOM 1610 C C . SER A 1 198 ? 17.684 30.276 31.235 1.00 63.00 198 SER A C 1
ATOM 1612 O O . SER A 1 198 ? 18.742 30.860 31.432 1.00 63.00 198 SER A O 1
ATOM 1614 N N . PHE A 1 199 ? 17.362 29.767 30.041 1.00 54.81 199 PHE A N 1
ATOM 1615 C CA . PHE A 1 199 ? 18.223 29.886 28.861 1.00 54.81 199 PHE A CA 1
ATOM 1616 C C . PHE A 1 199 ? 18.197 31.312 28.283 1.00 54.81 199 PHE A C 1
ATOM 1618 O O . PHE A 1 199 ? 19.248 31.884 28.022 1.00 54.81 199 PHE A O 1
ATOM 1625 N N . THR A 1 200 ? 17.024 31.957 28.224 1.00 57.06 200 THR A N 1
ATOM 1626 C CA . THR A 1 200 ? 16.892 33.351 27.741 1.00 57.06 200 THR A CA 1
ATOM 1627 C C . THR A 1 200 ? 17.576 34.403 28.625 1.00 57.06 200 THR A C 1
ATOM 1629 O O . THR A 1 200 ? 17.825 35.516 28.176 1.00 57.06 200 THR A O 1
ATOM 1632 N N . HIS A 1 201 ? 17.888 34.083 29.887 1.00 51.28 201 HIS A N 1
ATOM 1633 C CA . HIS A 1 201 ? 18.622 34.986 30.786 1.00 51.28 201 HIS A CA 1
ATOM 1634 C C . HIS A 1 201 ? 20.147 34.945 30.566 1.00 51.28 201 HIS A C 1
ATOM 1636 O O . HIS A 1 201 ? 20.854 35.840 31.026 1.00 51.28 201 HIS A O 1
ATOM 1642 N N . VAL A 1 202 ? 20.654 33.935 29.847 1.00 50.88 202 VAL A N 1
ATOM 1643 C CA . VAL A 1 202 ? 22.080 33.780 29.501 1.00 50.88 202 VAL A CA 1
ATOM 1644 C C . VAL A 1 202 ? 22.443 34.587 28.244 1.00 50.88 202 VAL A C 1
ATOM 1646 O O . VAL A 1 202 ? 23.580 35.034 28.115 1.00 50.88 202 VAL A O 1
ATOM 1649 N N . ASP A 1 203 ? 21.466 34.881 27.379 1.00 48.25 203 ASP A N 1
ATOM 1650 C CA . ASP A 1 203 ? 21.650 35.646 26.132 1.00 48.25 203 ASP A CA 1
ATOM 1651 C C . ASP A 1 203 ? 21.874 37.163 26.345 1.00 48.25 203 ASP A C 1
ATOM 1653 O O . ASP A 1 203 ? 22.191 37.880 25.400 1.00 48.25 203 ASP A O 1
ATOM 1657 N N . ASN A 1 204 ? 21.759 37.661 27.586 1.00 49.00 204 ASN A N 1
ATOM 1658 C CA . ASN A 1 204 ? 22.020 39.063 27.962 1.00 49.00 204 ASN A CA 1
ATOM 1659 C C . ASN A 1 204 ? 23.402 39.291 28.611 1.00 49.00 204 ASN A C 1
ATOM 1661 O O . ASN A 1 204 ? 23.646 40.346 29.203 1.00 49.00 204 ASN A O 1
ATOM 1665 N N . LEU A 1 205 ? 24.320 38.325 28.520 1.00 52.00 205 LEU A N 1
ATOM 1666 C CA . LEU A 1 205 ? 25.691 38.494 29.007 1.00 52.00 205 LEU A CA 1
ATOM 1667 C C . LEU A 1 205 ? 26.585 39.169 27.945 1.00 52.00 205 LEU A C 1
ATOM 1669 O O . LEU A 1 205 ? 26.498 38.839 26.761 1.00 52.00 205 LEU A O 1
ATOM 1673 N N . PRO A 1 206 ? 27.467 40.110 28.340 1.00 48.41 206 PRO A N 1
ATOM 1674 C CA . PRO A 1 206 ? 28.343 40.821 27.414 1.00 48.41 206 PRO A CA 1
ATOM 1675 C C . PRO A 1 206 ? 29.268 39.854 26.657 1.00 48.41 206 PRO A C 1
ATOM 1677 O O . PRO A 1 206 ? 29.787 38.891 27.221 1.00 48.41 206 PRO A O 1
ATOM 1680 N N . ILE A 1 207 ? 29.511 40.165 25.378 1.00 51.91 207 ILE A N 1
ATOM 1681 C CA . ILE A 1 207 ? 30.152 39.336 24.330 1.00 51.91 207 ILE A CA 1
ATOM 1682 C C . ILE A 1 207 ? 31.519 38.727 24.732 1.00 51.91 207 ILE A C 1
ATOM 1684 O O . ILE A 1 207 ? 31.979 37.760 24.130 1.00 51.91 207 ILE A O 1
ATOM 1688 N N . PHE A 1 208 ? 32.153 39.223 25.795 1.00 44.12 208 PHE A N 1
ATOM 1689 C CA . PHE A 1 208 ? 33.461 38.772 26.274 1.00 44.12 208 PHE A CA 1
ATOM 1690 C C . PHE A 1 208 ? 33.483 37.389 26.957 1.00 44.12 208 PHE A C 1
ATOM 1692 O O . PHE A 1 208 ? 34.563 36.819 27.087 1.00 44.12 208 PHE A O 1
ATOM 1699 N N . PHE A 1 209 ? 32.340 36.803 27.344 1.00 42.94 209 PHE A N 1
ATOM 1700 C CA . PHE A 1 209 ? 32.297 35.457 27.959 1.00 42.94 209 PHE A CA 1
ATOM 1701 C C . PHE A 1 209 ? 32.049 34.296 26.970 1.00 42.94 209 PHE A C 1
ATOM 1703 O O . PHE A 1 209 ? 32.137 33.126 27.351 1.00 42.94 209 PHE A O 1
ATOM 1710 N N . LEU A 1 210 ? 31.787 34.587 25.689 1.00 46.03 210 LEU A N 1
ATOM 1711 C CA . LEU A 1 210 ? 31.358 33.589 24.696 1.00 46.03 210 LEU A CA 1
ATOM 1712 C C . LEU A 1 210 ? 32.476 32.667 24.172 1.00 46.03 210 LEU A C 1
ATOM 1714 O O . LEU A 1 210 ? 32.169 31.608 23.631 1.00 46.03 210 LEU A O 1
ATOM 1718 N N . SER A 1 211 ? 33.761 32.993 24.360 1.00 45.75 211 SER A N 1
ATOM 1719 C CA . SER A 1 211 ? 34.861 32.147 23.858 1.00 45.75 211 SER A CA 1
ATOM 1720 C C . SER A 1 211 ? 35.133 30.904 24.716 1.00 45.75 211 SER A C 1
ATOM 1722 O O . SER A 1 211 ? 35.628 29.908 24.197 1.00 45.75 211 SER A O 1
ATOM 1724 N N . SER A 1 212 ? 34.769 30.931 26.004 1.00 48.66 212 SER A N 1
ATOM 1725 C CA . SER A 1 212 ? 34.958 29.805 26.935 1.00 48.66 212 SER A CA 1
ATOM 1726 C C . SER A 1 212 ? 33.756 28.847 26.962 1.00 48.66 212 SER A C 1
ATOM 1728 O O . SER A 1 212 ? 33.905 27.647 27.182 1.00 48.66 212 SER A O 1
ATOM 1730 N N . LEU A 1 213 ? 32.546 29.347 26.680 1.00 44.28 213 LEU A N 1
ATOM 1731 C CA . LEU A 1 213 ? 31.324 28.531 26.673 1.00 44.28 213 LEU A CA 1
ATOM 1732 C C . LEU A 1 213 ? 31.089 27.772 25.358 1.00 44.28 213 LEU A C 1
ATOM 1734 O O . LEU A 1 213 ? 30.429 26.733 25.374 1.00 44.28 213 LEU A O 1
ATOM 1738 N N . LEU A 1 214 ? 31.648 28.233 24.234 1.00 47.19 214 LEU A N 1
ATOM 1739 C CA . LEU A 1 214 ? 31.505 27.570 22.929 1.00 47.19 214 LEU A CA 1
ATOM 1740 C C . LEU A 1 214 ? 32.179 26.187 22.880 1.00 47.19 214 LEU A C 1
ATOM 1742 O O . LEU A 1 214 ? 31.703 25.302 22.176 1.00 47.19 214 LEU A O 1
ATOM 1746 N N . THR A 1 215 ? 33.214 25.941 23.685 1.00 53.50 215 THR A N 1
ATOM 1747 C CA . THR A 1 215 ? 33.843 24.614 23.821 1.00 53.50 215 THR A CA 1
ATOM 1748 C C . THR A 1 215 ? 33.034 23.646 24.687 1.00 53.50 215 THR A C 1
ATOM 1750 O O . THR A 1 215 ? 33.072 22.441 24.446 1.00 53.50 215 THR A O 1
ATOM 1753 N N . VAL A 1 216 ? 32.244 24.141 25.646 1.00 52.75 216 VAL A N 1
ATOM 1754 C CA . VAL A 1 216 ? 31.383 23.299 26.501 1.00 52.75 216 VAL A CA 1
ATOM 1755 C C . VAL A 1 216 ? 30.007 23.058 25.853 1.00 52.75 216 VAL A C 1
ATOM 1757 O O . VAL A 1 216 ? 29.447 21.967 25.961 1.00 52.75 216 VAL A O 1
ATOM 1760 N N . GLY A 1 217 ? 29.478 24.036 25.109 1.00 49.06 217 GLY A N 1
ATOM 1761 C CA . GLY A 1 217 ? 28.172 23.954 24.441 1.00 49.06 217 GLY A CA 1
ATOM 1762 C C . GLY A 1 217 ? 28.113 22.982 23.255 1.00 49.06 217 GLY A C 1
ATOM 1763 O O . GLY A 1 217 ? 27.076 22.356 23.030 1.00 49.06 217 GLY A O 1
ATOM 1764 N N . VAL A 1 218 ? 29.222 22.786 22.534 1.00 53.59 218 VAL A N 1
ATOM 1765 C CA . VAL A 1 218 ? 29.288 21.844 21.396 1.00 53.59 218 VAL A CA 1
ATOM 1766 C C . VAL A 1 218 ? 29.144 20.386 21.860 1.00 53.59 218 VAL A C 1
ATOM 1768 O O . VAL A 1 218 ? 28.468 19.597 21.199 1.00 53.59 218 VAL A O 1
ATOM 1771 N N . LEU A 1 219 ? 29.664 20.048 23.045 1.00 54.06 219 LEU A N 1
ATOM 1772 C CA . LEU A 1 219 ? 29.476 18.728 23.659 1.00 54.06 219 LEU A CA 1
ATOM 1773 C C . LEU A 1 219 ? 28.029 18.515 24.138 1.00 54.06 219 LEU A C 1
ATOM 1775 O O . LEU A 1 219 ? 27.470 17.433 23.960 1.00 54.06 219 LEU A O 1
ATOM 1779 N N . GLY A 1 220 ? 27.383 19.554 24.679 1.00 50.75 220 GLY A N 1
ATOM 1780 C CA . GLY A 1 220 ? 25.975 19.494 25.092 1.00 50.75 220 GLY A CA 1
ATOM 1781 C C . GLY A 1 220 ? 25.004 19.307 23.919 1.00 50.75 220 GLY A C 1
ATOM 1782 O O . GLY A 1 220 ? 24.076 18.501 24.000 1.00 50.75 220 GLY A O 1
ATOM 1783 N N . LEU A 1 221 ? 25.248 19.989 22.795 1.00 50.78 221 LEU A N 1
ATOM 1784 C CA . LEU A 1 221 ? 24.447 19.850 21.573 1.00 50.78 221 LEU A CA 1
ATOM 1785 C C . LEU A 1 221 ? 24.621 18.477 20.903 1.00 50.78 221 LEU A C 1
ATOM 1787 O O . LEU A 1 221 ? 23.639 17.929 20.401 1.00 50.78 221 LEU A O 1
ATOM 1791 N N . GLN A 1 222 ? 25.813 17.870 20.961 1.00 52.03 222 GLN A N 1
ATOM 1792 C CA . GLN A 1 222 ? 26.023 16.490 20.498 1.00 52.03 222 GLN A CA 1
ATOM 1793 C C . GLN A 1 222 ? 25.245 15.463 21.332 1.00 52.03 222 GLN A C 1
ATOM 1795 O O . GLN A 1 222 ? 24.672 14.530 20.768 1.00 52.03 222 GLN A O 1
ATOM 1800 N N . VAL A 1 223 ? 25.153 15.649 22.653 1.00 53.41 223 VAL A N 1
ATOM 1801 C CA . VAL A 1 223 ? 24.374 14.756 23.528 1.00 53.41 223 VAL A CA 1
ATOM 1802 C C . VAL A 1 223 ? 22.865 14.919 23.291 1.00 53.41 223 VAL A C 1
ATOM 1804 O O . VAL A 1 223 ? 22.147 13.923 23.225 1.00 53.41 223 VAL A O 1
ATOM 1807 N N . ILE A 1 224 ? 22.372 16.143 23.066 1.00 55.62 224 ILE A N 1
ATOM 1808 C CA . ILE A 1 224 ? 20.953 16.393 22.744 1.00 55.62 224 ILE A CA 1
ATOM 1809 C C . ILE A 1 224 ? 20.578 15.833 21.356 1.00 55.62 224 ILE A C 1
ATOM 1811 O O . ILE A 1 224 ? 19.483 15.285 21.183 1.00 55.62 224 ILE A O 1
ATOM 1815 N N . TRP A 1 225 ? 21.489 15.891 20.379 1.00 55.38 225 TRP A N 1
ATOM 1816 C CA . TRP A 1 225 ? 21.281 15.266 19.068 1.00 55.38 225 TRP A CA 1
ATOM 1817 C C . TRP A 1 225 ? 21.273 13.728 19.158 1.00 55.38 225 TRP A C 1
ATOM 1819 O O . TRP A 1 225 ? 20.445 13.082 18.519 1.00 55.38 225 TRP A O 1
ATOM 1829 N N . LEU A 1 226 ? 22.100 13.127 20.024 1.00 50.78 226 LEU A N 1
ATOM 1830 C CA . LEU A 1 226 ? 22.085 11.675 20.257 1.00 50.78 226 LEU A CA 1
ATOM 1831 C C . LEU A 1 226 ? 20.797 11.199 20.956 1.00 50.78 226 LEU A C 1
ATOM 1833 O O . LEU A 1 226 ? 20.244 10.160 20.594 1.00 50.78 226 LEU A O 1
ATOM 1837 N N . ILE A 1 227 ? 20.288 11.962 21.930 1.00 53.72 227 ILE A N 1
ATOM 1838 C CA . ILE A 1 227 ? 19.082 11.595 22.694 1.00 53.72 227 ILE A CA 1
ATOM 1839 C C . ILE A 1 227 ? 17.808 11.728 21.844 1.00 53.72 227 ILE A C 1
ATOM 1841 O O . ILE A 1 227 ? 16.904 10.893 21.946 1.00 53.72 227 ILE A O 1
ATOM 1845 N N . THR A 1 228 ? 17.734 12.736 20.971 1.00 52.56 228 THR A N 1
ATOM 1846 C CA . THR A 1 228 ? 16.580 12.905 20.071 1.00 52.56 228 THR A CA 1
ATOM 1847 C C . THR A 1 228 ? 16.540 11.847 18.965 1.00 52.56 228 THR A C 1
ATOM 1849 O O . THR A 1 228 ? 15.451 11.412 18.601 1.00 52.56 228 THR A O 1
ATOM 1852 N N . ASN A 1 229 ? 17.690 11.350 18.497 1.00 40.47 229 ASN A N 1
ATOM 1853 C CA . ASN A 1 229 ? 17.749 10.320 17.453 1.00 40.47 229 ASN A CA 1
ATOM 1854 C C . ASN A 1 229 ? 17.473 8.894 17.990 1.00 40.47 229 ASN A C 1
ATOM 1856 O O . ASN A 1 229 ? 16.872 8.073 17.302 1.00 40.47 229 ASN A O 1
ATOM 1860 N N . ILE A 1 230 ? 17.810 8.609 19.256 1.00 44.19 230 ILE A N 1
ATOM 1861 C CA . ILE A 1 230 ? 17.496 7.320 19.910 1.00 44.19 230 ILE A CA 1
ATOM 1862 C C . ILE A 1 230 ? 15.992 7.155 20.196 1.00 44.19 230 ILE A C 1
ATOM 1864 O O . ILE A 1 230 ? 15.484 6.038 20.155 1.00 44.19 230 ILE A O 1
ATOM 1868 N N . SER A 1 231 ? 15.249 8.247 20.411 1.00 43.81 231 SER A N 1
ATOM 1869 C CA . SER A 1 231 ? 13.796 8.181 20.664 1.00 43.81 231 SER A CA 1
ATOM 1870 C C . SER A 1 231 ? 12.937 7.987 19.404 1.00 43.81 231 SER A C 1
ATOM 1872 O O . SER A 1 231 ? 11.724 7.858 19.519 1.00 43.81 231 SER A O 1
ATOM 1874 N N . VAL A 1 232 ? 13.531 7.977 18.204 1.00 42.56 232 VAL A N 1
ATOM 1875 C CA . VAL A 1 232 ? 12.804 7.785 16.931 1.00 42.56 232 VAL A CA 1
ATOM 1876 C C . VAL A 1 232 ? 12.881 6.328 16.432 1.00 42.56 232 VAL A C 1
ATOM 1878 O O . VAL A 1 232 ? 12.173 5.964 15.497 1.00 42.56 232 VAL A O 1
ATOM 1881 N N . VAL A 1 233 ? 13.680 5.463 17.075 1.00 40.38 233 VAL A N 1
ATOM 1882 C CA . VAL A 1 233 ? 13.934 4.074 16.625 1.00 40.38 233 VAL A CA 1
ATOM 1883 C C . VAL A 1 233 ? 13.398 2.995 17.593 1.00 40.38 233 VAL A C 1
ATOM 1885 O O . VAL A 1 233 ? 13.575 1.805 17.342 1.00 40.38 233 VAL A O 1
ATOM 1888 N N . VAL A 1 234 ? 12.665 3.357 18.654 1.00 40.91 234 VAL A N 1
ATOM 1889 C CA . VAL A 1 234 ? 11.954 2.402 19.540 1.00 40.91 234 VAL A CA 1
ATOM 1890 C C . VAL A 1 234 ? 10.519 2.853 19.766 1.00 40.91 234 VAL A C 1
ATOM 1892 O O . VAL A 1 234 ? 9.611 1.999 19.649 1.00 40.91 234 VAL A O 1
#

Radius of gyration: 30.89 Å; chains: 1; bounding box: 65×69×73 Å

Sequence (234 aa):
MIEAYLKDEQEDWGLHLGCLAAAYRDTPHESTGMTPNLLMLGREVRLPAEIVHGRVARNDEITTYGEYVGILRDIMQHAHDIARKLLATAAKRQRDQHDVKLCQFGYIPGDLVWILNELRYKGISPKLQKLYAGPFIVKKKINDLNFKLLHHNKIKPYVGESPPVWVNKMRKKIVIWNKTAEEKNNNAERHINYMKASFTHVDNLPIFFLSSLLTVGVLGLQVIWLITNISVVV